Protein AF-A0A3P8GN33-F1 (afdb_monomer)

Solvent-accessible surface area (backbone atoms only — not comparable to full-atom values): 11635 Å² total; per-residue (Å²): 110,68,75,80,50,40,63,30,51,38,30,44,29,37,66,48,60,88,52,55,94,73,28,94,67,56,52,76,89,55,60,69,86,56,67,55,45,78,46,67,44,65,77,38,75,65,60,55,49,49,39,50,52,54,37,52,54,57,53,53,56,56,61,61,65,70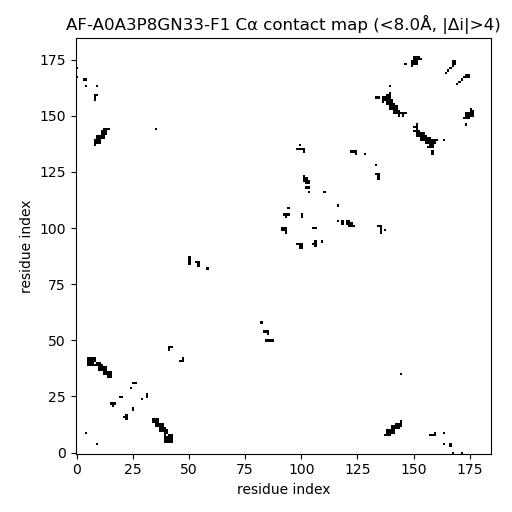,74,74,74,80,92,75,84,91,77,91,69,81,76,76,73,70,80,70,73,56,85,80,89,77,77,72,67,42,62,90,93,52,74,57,47,47,41,75,74,71,34,53,90,50,50,93,80,50,98,77,86,83,86,84,65,67,60,72,55,66,90,84,57,91,54,80,62,56,51,53,42,48,48,13,28,34,36,48,70,47,45,93,75,39,26,31,41,78,79,36,86,16,66,35,37,71,64,49,49,50,46,40,39,73,76,63,63,31,40,76,55,76,79,80,85,72,91,80,130

pLDDT: mean 78.69, std 18.67, range [32.91, 97.44]

Radius of gyration: 20.77 Å; Cα contacts (8 Å, |Δi|>4): 197; chains: 1; bounding box: 45×64×47 Å

Sequence (185 aa):
MLSDLLPGPVTVLLPRFSDRLQDPLSNHLLNSSDKRVGIRIPDSGFIRKLISALNEQTKFSSIIGNNVEHSSGCDRHDSITIGGGHPLVLTSANLSGQPSAIQIEEFSEIWSSIDLIINGGPIQSDMSSKSSDCSRAGSTIIDLCNCDKSVYSVVRNGSAFNSTVAILEGRYNLSLADNFSNINN

Secondary structure (DSSP, 8-state):
-HHHH-SSSEEEEEEPPSSGGG-TT--TTTTTT-SEEEE---S-HHHHHHHHHHHHHHHHHHHHHTTSS-----------------PPP---SS-TTSPPPSSGGGGGGGGGG-S-----------TT---THHHHS--EEEE-TTGGGTEEEEEE--TTHHHHHHHHHHHH-PEEPP-------

Structure (mmCIF, N/CA/C/O backbone):
data_AF-A0A3P8GN33-F1
#
_entry.id   AF-A0A3P8GN33-F1
#
loop_
_atom_site.group_PDB
_atom_site.id
_atom_site.type_symbol
_atom_site.label_atom_id
_atom_site.label_alt_id
_atom_site.label_comp_id
_atom_site.label_asym_id
_atom_site.label_entity_id
_atom_site.label_seq_id
_atom_site.pdbx_PDB_ins_code
_atom_site.Cartn_x
_atom_site.Cartn_y
_atom_site.Cartn_z
_atom_site.occupancy
_atom_site.B_iso_or_equiv
_atom_site.auth_seq_id
_atom_site.auth_comp_id
_atom_site.auth_asym_id
_atom_site.auth_atom_id
_atom_site.pdbx_PDB_model_num
ATOM 1 N N . MET A 1 1 ? -13.778 -3.775 5.385 1.00 91.19 1 MET A N 1
ATOM 2 C CA . MET A 1 1 ? -12.856 -2.619 5.323 1.00 91.19 1 MET A CA 1
ATOM 3 C C . MET A 1 1 ? -11.592 -2.938 4.546 1.00 91.19 1 MET A C 1
ATOM 5 O O . MET A 1 1 ? -11.435 -2.393 3.468 1.00 91.19 1 MET A O 1
ATOM 9 N N . LEU A 1 2 ? -10.708 -3.822 5.028 1.00 93.75 2 LEU A N 1
ATOM 10 C CA . LEU A 1 2 ? -9.427 -4.079 4.345 1.00 93.75 2 LEU A CA 1
ATOM 11 C C . LEU A 1 2 ? -9.580 -4.580 2.898 1.00 93.75 2 LEU A C 1
ATOM 13 O O . LEU A 1 2 ? -8.797 -4.178 2.050 1.00 93.75 2 LEU A O 1
ATOM 17 N N . SER A 1 3 ? -10.609 -5.378 2.603 1.00 94.19 3 SER A N 1
ATOM 18 C CA . SER A 1 3 ? -10.948 -5.840 1.245 1.00 94.19 3 SER A CA 1
ATOM 19 C C . SER A 1 3 ? -11.297 -4.721 0.261 1.00 94.19 3 SER A C 1
ATOM 21 O O . SER A 1 3 ? -11.173 -4.912 -0.941 1.00 94.19 3 SER A O 1
ATOM 23 N N . ASP A 1 4 ? -11.751 -3.570 0.763 1.00 95.06 4 ASP A N 1
ATOM 24 C CA . ASP A 1 4 ? -12.101 -2.416 -0.071 1.00 95.06 4 ASP A CA 1
ATOM 25 C C . ASP A 1 4 ? -10.887 -1.506 -0.300 1.00 95.06 4 ASP A C 1
ATOM 27 O O . ASP A 1 4 ? -10.890 -0.691 -1.215 1.00 95.06 4 ASP A O 1
ATOM 31 N N . LEU A 1 5 ? -9.854 -1.638 0.537 1.00 95.12 5 LEU A N 1
ATOM 32 C CA . LEU A 1 5 ? -8.615 -0.860 0.469 1.00 95.12 5 LEU A CA 1
ATOM 33 C C . LEU A 1 5 ? -7.485 -1.623 -0.234 1.00 95.12 5 LEU A C 1
ATOM 35 O O . LEU A 1 5 ? -6.552 -1.010 -0.751 1.00 95.12 5 LEU A O 1
ATOM 39 N N . LEU A 1 6 ? -7.536 -2.958 -0.198 1.00 94.56 6 LEU A N 1
ATOM 40 C CA . LEU A 1 6 ? -6.498 -3.863 -0.671 1.00 94.56 6 LEU A CA 1
ATOM 41 C C . LEU A 1 6 ? -7.104 -4.944 -1.585 1.00 94.56 6 LEU A C 1
ATOM 43 O O . LEU A 1 6 ? -8.085 -5.578 -1.196 1.00 94.56 6 LEU A O 1
ATOM 47 N N . PRO A 1 7 ? -6.477 -5.262 -2.734 1.00 94.25 7 PRO A N 1
ATOM 48 C CA . PRO A 1 7 ? -5.255 -4.657 -3.268 1.00 94.25 7 PRO A CA 1
ATOM 49 C C . PRO A 1 7 ? -5.389 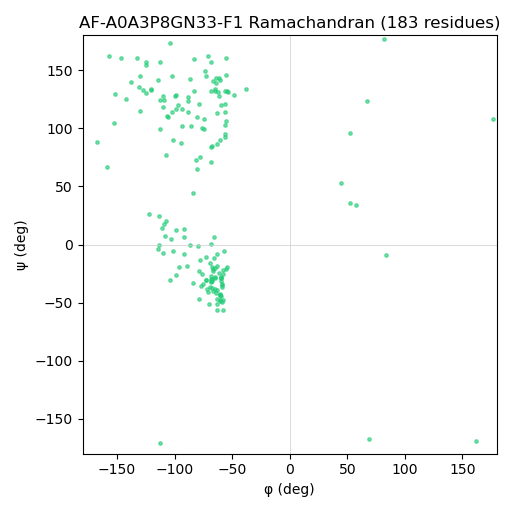-3.213 -3.728 1.00 94.25 7 PRO A C 1
ATOM 51 O O . PRO A 1 7 ? -6.461 -2.772 -4.116 1.00 94.25 7 PRO A O 1
ATOM 54 N N . GLY A 1 8 ? -4.255 -2.514 -3.766 1.00 91.69 8 GLY A N 1
ATOM 55 C CA . GLY A 1 8 ? -4.187 -1.195 -4.377 1.00 91.69 8 GLY A CA 1
ATOM 56 C C . GLY A 1 8 ? -2.976 -0.364 -3.953 1.00 91.69 8 GLY A C 1
ATOM 57 O O . GLY A 1 8 ? -2.025 -0.859 -3.327 1.00 91.69 8 GLY A O 1
ATOM 58 N N . PRO A 1 9 ? -2.977 0.933 -4.296 1.00 92.62 9 PRO A N 1
ATOM 59 C CA . PRO A 1 9 ? -1.977 1.892 -3.853 1.00 92.62 9 PRO A CA 1
ATOM 60 C C . PRO A 1 9 ? -2.292 2.466 -2.463 1.00 92.62 9 PRO A C 1
ATOM 62 O O . PRO A 1 9 ? -2.120 3.659 -2.224 1.00 92.62 9 PRO A O 1
ATOM 65 N N . VAL A 1 10 ? -2.684 1.600 -1.523 1.00 95.75 10 VAL A N 1
ATOM 66 C CA . VAL A 1 10 ? -2.903 1.936 -0.110 1.00 95.75 10 VAL A CA 1
ATOM 67 C C . VAL A 1 10 ? -1.973 1.095 0.762 1.00 95.75 10 VAL A C 1
ATOM 69 O O . VAL A 1 10 ? -1.844 -0.113 0.571 1.00 95.75 10 VAL A O 1
ATOM 72 N N . THR A 1 11 ? -1.310 1.742 1.713 1.00 95.94 11 THR A N 1
ATOM 73 C CA . THR A 1 11 ? -0.576 1.100 2.803 1.00 95.94 11 THR A CA 1
ATOM 74 C C . THR A 1 11 ? -1.342 1.351 4.096 1.00 95.94 11 THR A C 1
ATOM 76 O O . THR A 1 11 ? -1.595 2.503 4.447 1.00 95.94 11 THR A O 1
ATOM 79 N N . VAL A 1 12 ? -1.690 0.288 4.815 1.00 96.69 12 VAL A N 1
ATOM 80 C CA . VAL A 1 12 ? -2.354 0.375 6.120 1.00 96.69 12 VAL A CA 1
ATOM 81 C C . VAL A 1 12 ? -1.326 0.194 7.231 1.00 96.69 12 VAL A C 1
ATOM 83 O O . VAL A 1 12 ? -0.562 -0.770 7.204 1.00 96.69 12 VAL A O 1
ATOM 86 N N . LEU A 1 13 ? -1.278 1.113 8.195 1.00 95.50 13 LEU A N 1
ATOM 87 C CA . LEU A 1 13 ? -0.550 0.908 9.444 1.00 95.50 13 LEU A CA 1
ATOM 88 C C . LEU A 1 13 ? -1.481 0.238 10.449 1.00 95.50 13 LEU A C 1
ATOM 90 O O . LEU A 1 13 ? -2.587 0.720 10.704 1.00 95.50 13 LEU A O 1
ATOM 94 N N . LEU A 1 14 ? -1.015 -0.873 11.005 1.00 93.38 14 LEU A N 1
ATOM 95 C CA . LEU A 1 14 ? -1.706 -1.661 12.018 1.00 93.38 14 LEU A CA 1
ATOM 96 C C . LEU A 1 14 ? -0.805 -1.830 13.244 1.00 93.38 14 LEU A C 1
ATOM 98 O O . LEU A 1 14 ? 0.421 -1.777 13.104 1.00 93.38 14 LEU A O 1
ATOM 102 N N . PRO A 1 15 ? -1.374 -2.044 14.442 1.00 90.44 15 PRO A N 1
ATOM 103 C CA . PRO A 1 15 ? -0.572 -2.314 15.623 1.00 90.44 15 PRO A CA 1
ATOM 104 C C . PRO A 1 15 ? 0.183 -3.636 15.450 1.00 90.44 15 PRO A C 1
ATOM 106 O O . PRO A 1 15 ? -0.361 -4.621 14.949 1.00 90.44 15 PRO A O 1
ATOM 109 N N . ARG A 1 16 ? 1.444 -3.661 15.879 1.00 87.81 16 ARG A N 1
ATOM 110 C CA . ARG A 1 16 ? 2.189 -4.910 16.054 1.00 87.81 16 ARG A CA 1
ATOM 111 C C . ARG A 1 16 ? 1.650 -5.687 17.248 1.00 87.81 16 ARG A C 1
ATOM 113 O O . ARG A 1 16 ? 1.008 -5.125 18.139 1.00 87.81 16 ARG A O 1
ATOM 120 N N . PHE A 1 17 ? 1.982 -6.975 17.297 1.00 83.62 17 PHE A N 1
ATOM 121 C CA . PHE A 1 17 ? 1.770 -7.770 18.500 1.00 83.62 17 PHE A CA 1
ATOM 122 C C . PHE A 1 17 ? 2.490 -7.115 19.683 1.00 83.62 17 PHE A C 1
ATOM 124 O O . PHE A 1 17 ? 3.644 -6.698 19.582 1.00 83.62 17 PHE A O 1
ATOM 131 N N . SER A 1 18 ? 1.779 -6.984 20.804 1.00 80.38 18 SER A N 1
ATOM 132 C CA . SER A 1 18 ? 2.334 -6.361 22.011 1.00 80.38 18 SER A CA 1
ATOM 133 C C . SER A 1 18 ? 3.438 -7.217 22.632 1.00 80.38 18 SER A C 1
ATOM 135 O O . SER A 1 18 ? 4.399 -6.680 23.180 1.00 80.38 18 SER A O 1
ATOM 137 N N . ASP A 1 19 ? 3.314 -8.539 22.505 1.00 82.38 19 ASP A N 1
ATOM 138 C CA . ASP A 1 19 ? 4.370 -9.490 22.828 1.00 82.38 19 ASP A CA 1
ATOM 139 C C . ASP A 1 19 ? 5.263 -9.714 21.601 1.00 82.38 19 ASP A C 1
ATOM 141 O O . ASP A 1 19 ? 4.831 -10.267 20.588 1.00 82.38 19 ASP A O 1
ATOM 145 N N . ARG A 1 20 ? 6.529 -9.295 21.700 1.00 71.81 20 ARG A N 1
ATOM 146 C CA . ARG A 1 20 ? 7.507 -9.438 20.612 1.00 71.81 20 ARG A CA 1
ATOM 147 C C . ARG A 1 20 ? 7.834 -10.886 20.292 1.00 71.81 20 ARG A C 1
ATOM 149 O O . ARG A 1 20 ? 8.168 -11.162 19.146 1.00 71.81 20 ARG A O 1
ATOM 156 N N . LEU A 1 21 ? 7.739 -11.792 21.265 1.00 72.44 21 LEU A N 1
ATOM 157 C CA . LEU A 1 21 ? 7.996 -13.213 21.028 1.00 72.44 21 LEU A CA 1
ATOM 158 C C . LEU A 1 21 ? 6.935 -13.833 20.112 1.00 72.44 21 LEU A C 1
ATOM 160 O O . LEU A 1 21 ? 7.185 -14.860 19.490 1.00 72.44 21 LEU A O 1
ATOM 164 N N . GLN A 1 22 ? 5.776 -13.181 19.998 1.00 74.56 22 GLN A N 1
ATOM 165 C CA . GLN A 1 22 ? 4.686 -13.573 19.112 1.00 74.56 22 GLN A CA 1
ATOM 166 C C . GLN A 1 22 ? 4.625 -12.739 17.827 1.00 74.56 22 GLN A C 1
ATOM 168 O O . GLN A 1 22 ? 3.821 -13.054 16.954 1.00 74.56 22 GLN A O 1
ATOM 173 N N . ASP A 1 23 ? 5.449 -11.693 17.681 1.00 75.31 23 ASP A N 1
ATOM 174 C CA . ASP A 1 23 ? 5.518 -10.918 16.442 1.00 75.31 23 ASP A CA 1
ATOM 175 C C . ASP A 1 23 ? 6.402 -11.665 15.421 1.00 75.31 23 ASP A C 1
ATOM 177 O O . ASP A 1 23 ? 7.628 -11.700 15.584 1.00 75.31 23 ASP A O 1
ATOM 181 N N . PRO A 1 24 ? 5.829 -12.231 14.337 1.00 74.62 24 PRO A N 1
ATOM 182 C CA . PRO A 1 24 ? 6.602 -12.922 13.302 1.00 74.62 24 PRO A CA 1
ATOM 183 C C . PRO A 1 24 ? 7.536 -11.974 12.529 1.00 74.62 24 PRO A C 1
ATOM 185 O O . PRO A 1 24 ? 8.402 -12.426 11.784 1.00 74.62 24 PRO A O 1
ATOM 188 N N . LEU A 1 25 ? 7.370 -10.658 12.700 1.00 74.88 25 LEU A N 1
ATOM 189 C CA . LEU A 1 25 ? 8.182 -9.599 12.105 1.00 74.88 25 LEU A CA 1
ATOM 190 C C . LEU A 1 25 ? 9.064 -8.886 13.146 1.00 74.88 25 LEU A C 1
ATOM 192 O O . LEU A 1 25 ? 9.558 -7.786 12.880 1.00 74.88 25 LEU A O 1
ATOM 196 N N . SER A 1 26 ? 9.280 -9.490 14.321 1.00 67.56 26 SER A N 1
ATOM 197 C CA . SER A 1 26 ? 10.091 -8.938 15.423 1.00 67.56 26 SER A CA 1
ATOM 198 C C . SER A 1 26 ? 11.595 -8.851 15.145 1.00 67.56 26 SER A C 1
ATOM 200 O O . SER A 1 26 ? 12.347 -8.394 16.009 1.00 67.56 26 SER A O 1
ATOM 202 N N . ASN A 1 27 ? 12.053 -9.254 13.956 1.00 67.75 27 ASN A N 1
ATOM 203 C CA . ASN A 1 27 ? 13.457 -9.163 13.573 1.00 67.75 27 ASN A CA 1
ATOM 204 C C . ASN A 1 27 ? 13.977 -7.723 13.768 1.00 67.75 27 ASN A C 1
ATOM 206 O O . ASN A 1 27 ? 13.359 -6.754 13.319 1.00 67.75 27 ASN A O 1
ATOM 210 N N . HIS A 1 28 ? 15.131 -7.582 14.430 1.00 61.69 28 HIS A N 1
ATOM 211 C CA . HIS A 1 28 ? 15.734 -6.298 14.804 1.00 61.69 28 HIS A CA 1
ATOM 212 C C . HIS A 1 28 ? 15.958 -5.339 13.625 1.00 61.69 28 HIS A C 1
ATOM 214 O O . HIS A 1 28 ? 16.032 -4.128 13.836 1.00 61.69 28 HIS A O 1
ATOM 220 N N . LEU A 1 29 ? 16.018 -5.865 12.399 1.00 65.69 29 LEU A N 1
ATOM 221 C CA . LEU A 1 29 ? 16.212 -5.099 11.167 1.00 65.69 29 LEU A CA 1
ATOM 222 C C . LEU A 1 29 ? 14.945 -4.376 10.668 1.00 65.69 29 LEU A C 1
ATOM 224 O O . LEU A 1 29 ? 15.046 -3.509 9.805 1.00 65.69 29 LEU A O 1
ATOM 228 N N . LEU A 1 30 ? 13.756 -4.694 11.197 1.00 69.69 30 LEU A N 1
ATOM 229 C CA . LEU A 1 30 ? 12.480 -4.141 10.729 1.00 69.69 30 LEU A CA 1
ATOM 230 C C . LEU A 1 30 ? 11.889 -3.140 11.719 1.00 69.69 30 LEU A C 1
ATOM 232 O O . LEU A 1 30 ? 10.934 -3.463 12.422 1.00 69.69 30 LEU A O 1
ATOM 236 N N . ASN A 1 31 ? 12.424 -1.914 11.746 1.00 70.25 31 ASN A N 1
ATOM 237 C CA . ASN A 1 31 ? 11.887 -0.786 12.527 1.00 70.25 31 ASN A CA 1
ATOM 238 C C . ASN A 1 31 ? 11.491 -1.183 13.957 1.00 70.25 31 ASN A C 1
ATOM 240 O O . ASN A 1 31 ? 10.362 -0.964 14.391 1.00 70.25 31 ASN A O 1
ATOM 244 N N . SER A 1 32 ? 12.425 -1.799 14.683 1.00 65.62 32 SER A N 1
ATOM 245 C CA . SER A 1 32 ? 12.159 -2.443 15.974 1.00 65.62 32 SER A CA 1
ATOM 246 C C . SER A 1 32 ? 11.682 -1.495 17.082 1.00 65.62 32 SER A C 1
ATOM 248 O O . SER A 1 32 ? 11.292 -1.967 18.145 1.00 65.62 32 SER A O 1
ATOM 250 N N . SER A 1 33 ? 11.703 -0.179 16.875 1.00 73.19 33 SER A N 1
ATOM 251 C CA . SER A 1 33 ? 11.184 0.831 17.802 1.00 73.19 33 SER A CA 1
ATOM 252 C C . SER A 1 33 ? 9.753 1.288 17.491 1.00 73.19 33 SER A C 1
ATOM 254 O O . SER A 1 33 ? 9.096 1.812 18.391 1.00 73.19 33 SER A O 1
ATOM 256 N N . ASP A 1 34 ? 9.244 1.084 16.268 1.00 82.44 34 ASP A N 1
ATOM 257 C CA . ASP A 1 34 ? 7.869 1.459 15.916 1.00 82.44 34 ASP A CA 1
ATOM 258 C C . ASP A 1 34 ? 6.901 0.350 16.354 1.00 82.44 34 ASP A C 1
ATOM 260 O O . ASP A 1 34 ? 7.109 -0.839 16.105 1.00 82.44 34 ASP A O 1
ATOM 264 N N . LYS A 1 35 ? 5.821 0.748 17.027 1.00 86.81 35 LYS A N 1
ATOM 265 C CA . LYS A 1 35 ? 4.766 -0.159 17.505 1.00 86.81 35 LYS A CA 1
ATOM 266 C C . LYS A 1 35 ? 3.780 -0.544 16.403 1.00 86.81 35 LYS A C 1
ATOM 268 O O . LYS A 1 35 ? 2.848 -1.302 16.660 1.00 86.81 35 LYS A O 1
ATOM 273 N N . ARG A 1 36 ? 3.959 -0.0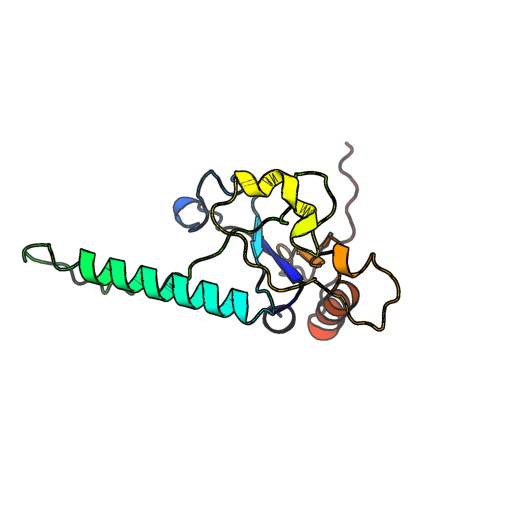14 15.195 1.00 90.88 36 ARG A N 1
ATOM 274 C CA . ARG A 1 36 ? 3.100 -0.250 14.040 1.00 90.88 36 ARG A CA 1
ATOM 275 C C . ARG A 1 36 ? 3.837 -1.041 12.968 1.00 90.88 36 ARG A C 1
ATOM 277 O O . ARG A 1 36 ? 5.068 -1.047 12.885 1.00 90.88 36 ARG A O 1
ATOM 284 N N . VAL A 1 37 ? 3.064 -1.704 12.123 1.00 90.12 37 VAL A N 1
ATOM 285 C CA . VAL A 1 37 ? 3.533 -2.355 10.903 1.00 90.12 37 VAL A CA 1
ATOM 286 C C . VAL A 1 37 ? 2.735 -1.824 9.721 1.00 90.12 37 VAL A C 1
ATOM 288 O O . VAL A 1 37 ? 1.508 -1.761 9.765 1.00 90.12 37 VAL A O 1
ATOM 291 N N . GLY A 1 38 ? 3.444 -1.411 8.671 1.00 91.81 38 GLY A N 1
ATOM 292 C CA . GLY A 1 38 ? 2.835 -1.004 7.412 1.00 91.81 38 GLY A CA 1
ATOM 293 C C . GLY A 1 38 ? 2.658 -2.196 6.487 1.00 91.81 38 GLY A C 1
ATOM 294 O O . GLY A 1 38 ? 3.628 -2.874 6.160 1.00 91.81 38 GLY A O 1
ATOM 295 N N . ILE A 1 39 ? 1.426 -2.438 6.050 1.00 91.94 39 ILE A N 1
ATOM 296 C CA . ILE A 1 39 ? 1.072 -3.547 5.167 1.00 91.94 39 ILE A CA 1
ATOM 297 C C . ILE A 1 39 ? 0.457 -2.986 3.890 1.00 91.94 39 ILE A C 1
ATOM 299 O O . ILE A 1 39 ? -0.413 -2.116 3.919 1.00 91.94 39 ILE A O 1
ATOM 303 N N . ARG A 1 40 ? 0.903 -3.504 2.746 1.00 93.19 40 ARG A N 1
ATOM 304 C CA . ARG A 1 40 ? 0.333 -3.210 1.432 1.00 93.19 40 ARG A CA 1
ATOM 305 C C . ARG A 1 40 ? 0.235 -4.495 0.630 1.00 93.19 40 ARG A C 1
ATOM 307 O O . ARG A 1 40 ? 1.163 -5.297 0.622 1.00 93.19 40 ARG A O 1
ATOM 314 N N . ILE A 1 41 ? -0.862 -4.640 -0.104 1.00 92.38 41 ILE A N 1
ATOM 315 C CA . ILE A 1 41 ? -1.014 -5.657 -1.143 1.00 92.38 41 ILE A CA 1
ATOM 316 C C . ILE A 1 41 ? -1.077 -4.906 -2.475 1.00 92.38 41 ILE A C 1
ATOM 318 O O . ILE A 1 41 ? -2.128 -4.351 -2.800 1.00 92.38 41 ILE A O 1
ATOM 322 N N . PRO A 1 42 ? 0.026 -4.828 -3.240 1.00 89.88 42 PRO A N 1
ATOM 323 C CA . PRO A 1 42 ? 0.004 -4.172 -4.538 1.00 89.88 42 PRO A CA 1
ATOM 324 C C . PRO A 1 42 ? -0.988 -4.860 -5.477 1.00 89.88 42 PRO A C 1
ATOM 326 O O . PRO A 1 42 ? -1.071 -6.095 -5.514 1.00 89.88 42 PRO A O 1
ATOM 329 N N . ASP A 1 43 ? -1.701 -4.065 -6.273 1.00 89.62 43 ASP A N 1
ATOM 330 C CA . ASP A 1 43 ? -2.471 -4.586 -7.401 1.00 89.62 43 ASP A CA 1
ATOM 331 C C . ASP A 1 43 ? -1.548 -4.827 -8.601 1.00 89.62 43 ASP A C 1
ATOM 333 O O . ASP A 1 43 ? -1.559 -4.127 -9.606 1.00 89.62 43 ASP A O 1
ATOM 337 N N . SER A 1 44 ? -0.620 -5.765 -8.426 1.00 87.62 44 SER A N 1
ATOM 338 C CA . SER A 1 44 ? 0.347 -6.152 -9.444 1.00 87.62 44 SER A CA 1
ATOM 339 C C . SER A 1 44 ? 0.338 -7.663 -9.567 1.00 87.62 44 SER A C 1
ATOM 341 O O . SER A 1 44 ? 0.714 -8.379 -8.633 1.00 87.62 44 SER A O 1
ATOM 343 N N . GLY A 1 45 ? -0.078 -8.155 -10.736 1.00 88.88 45 GLY A N 1
ATOM 344 C CA . GLY A 1 45 ? -0.062 -9.584 -11.040 1.00 88.88 45 GLY A CA 1
ATOM 345 C C . GLY A 1 45 ? 1.343 -10.180 -10.935 1.00 88.88 45 GLY A C 1
ATOM 346 O O . GLY A 1 45 ? 1.487 -11.310 -10.479 1.00 88.88 45 GLY A O 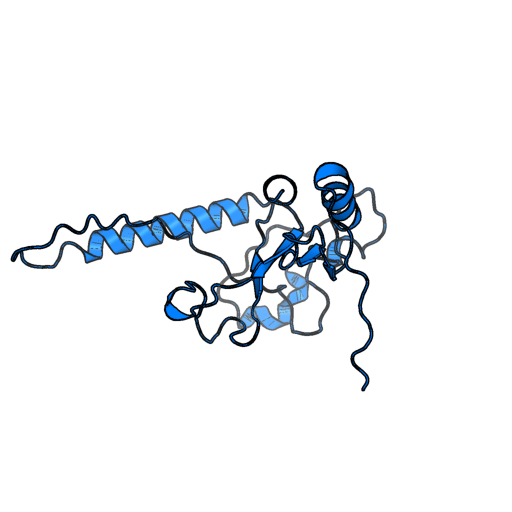1
ATOM 347 N N . PHE A 1 46 ? 2.374 -9.403 -11.284 1.00 89.94 46 PHE A N 1
ATOM 348 C CA . PHE A 1 46 ? 3.770 -9.804 -11.127 1.00 89.94 46 PHE A CA 1
ATOM 349 C C . PHE A 1 46 ? 4.137 -10.011 -9.653 1.00 89.94 46 PHE A C 1
ATOM 351 O O . PHE A 1 46 ? 4.533 -11.112 -9.283 1.00 89.94 46 PHE A O 1
ATOM 358 N N . ILE A 1 47 ? 3.940 -8.997 -8.799 1.00 88.88 47 ILE A N 1
ATOM 359 C CA . ILE A 1 47 ? 4.294 -9.090 -7.373 1.00 88.88 47 ILE A CA 1
ATOM 360 C C . ILE A 1 47 ? 3.515 -10.218 -6.696 1.00 88.88 47 ILE A C 1
ATOM 362 O O . ILE A 1 47 ? 4.094 -11.019 -5.972 1.00 88.88 47 ILE A O 1
ATOM 366 N N . ARG A 1 48 ? 2.215 -10.347 -6.972 1.00 86.56 48 ARG A N 1
ATOM 367 C CA . ARG A 1 48 ? 1.385 -11.416 -6.397 1.00 86.56 48 ARG A CA 1
ATOM 368 C C . ARG A 1 48 ? 1.881 -12.812 -6.786 1.00 86.56 48 ARG A C 1
ATOM 370 O O . ARG A 1 48 ? 1.964 -13.683 -5.923 1.00 86.56 48 ARG A O 1
ATOM 377 N N . LYS A 1 49 ? 2.259 -13.017 -8.054 1.00 89.56 49 LYS A N 1
ATOM 378 C CA . LYS A 1 49 ? 2.856 -14.278 -8.526 1.00 89.56 49 LYS A CA 1
ATOM 379 C C . LYS A 1 49 ? 4.234 -14.526 -7.916 1.00 89.56 49 LYS A C 1
ATOM 381 O O . LYS A 1 49 ? 4.508 -15.653 -7.527 1.00 89.56 49 LYS A O 1
ATOM 386 N N . LEU A 1 50 ? 5.064 -13.490 -7.787 1.00 89.31 50 LEU A N 1
ATOM 387 C CA . LEU A 1 50 ? 6.379 -13.581 -7.150 1.00 89.31 50 LEU A CA 1
ATOM 388 C C . LEU A 1 50 ? 6.258 -14.062 -5.699 1.00 89.31 50 LEU A C 1
ATOM 390 O O . LEU A 1 50 ? 6.908 -15.031 -5.324 1.00 89.31 50 LEU A O 1
ATOM 394 N N . ILE A 1 51 ? 5.376 -13.448 -4.903 1.00 87.44 51 ILE A N 1
ATOM 395 C CA . ILE A 1 51 ? 5.136 -13.876 -3.516 1.00 87.44 51 ILE A CA 1
ATOM 396 C C . ILE A 1 51 ? 4.574 -15.303 -3.457 1.00 87.44 51 ILE A C 1
ATOM 398 O O . ILE A 1 51 ? 4.978 -16.078 -2.591 1.00 87.44 51 ILE A O 1
ATOM 402 N N . SER A 1 52 ? 3.682 -15.677 -4.385 1.00 85.69 52 SER A N 1
ATOM 403 C CA . SER A 1 52 ? 3.170 -17.053 -4.477 1.00 85.69 52 SER A CA 1
ATOM 404 C C . SER A 1 52 ? 4.294 -18.058 -4.728 1.00 85.69 52 SER A C 1
ATOM 406 O O . SER A 1 52 ? 4.400 -19.043 -4.004 1.00 85.69 52 SER A O 1
ATOM 408 N N . ALA A 1 53 ? 5.174 -17.776 -5.692 1.00 87.25 53 ALA A N 1
ATOM 409 C CA . ALA A 1 53 ? 6.303 -18.638 -6.028 1.00 87.25 53 ALA A CA 1
ATOM 410 C C . ALA A 1 53 ? 7.310 -18.756 -4.870 1.00 87.25 53 ALA A C 1
ATOM 412 O O . ALA A 1 53 ? 7.766 -19.856 -4.563 1.00 87.25 53 ALA A O 1
ATOM 413 N N . LEU A 1 54 ? 7.614 -17.651 -4.176 1.00 84.44 54 LEU A N 1
ATOM 414 C CA . LEU A 1 54 ? 8.472 -17.672 -2.984 1.00 84.44 54 LEU A CA 1
ATOM 415 C C . LEU A 1 54 ? 7.875 -18.556 -1.880 1.00 84.44 54 LEU A C 1
ATOM 417 O O . LEU A 1 54 ? 8.581 -19.363 -1.283 1.00 84.44 54 LEU A O 1
ATOM 421 N N . ASN A 1 55 ? 6.566 -18.450 -1.650 1.00 83.00 55 ASN A N 1
ATOM 422 C CA . ASN A 1 55 ? 5.855 -19.264 -0.665 1.00 83.00 55 ASN A CA 1
ATOM 423 C C . ASN A 1 55 ? 5.784 -20.756 -1.043 1.00 83.00 55 ASN A C 1
ATOM 425 O O . ASN A 1 55 ? 5.715 -21.619 -0.173 1.00 83.00 55 ASN A O 1
ATOM 429 N N . GLU A 1 56 ? 5.767 -21.089 -2.333 1.00 82.62 56 GLU A N 1
ATOM 430 C CA . GLU A 1 56 ? 5.836 -22.481 -2.795 1.00 82.62 56 GLU A CA 1
ATOM 431 C C . GLU A 1 56 ? 7.228 -23.079 -2.567 1.00 82.62 56 GLU A C 1
ATOM 433 O O . GLU A 1 56 ? 7.339 -24.211 -2.092 1.00 82.62 56 GLU A O 1
ATOM 438 N N . GLN A 1 57 ? 8.294 -22.313 -2.823 1.00 74.31 57 GLN A N 1
ATOM 439 C CA . GLN A 1 57 ? 9.661 -22.783 -2.597 1.00 74.31 57 GLN A CA 1
ATOM 440 C C . GLN A 1 57 ? 9.969 -23.036 -1.118 1.00 74.31 57 GLN A C 1
ATOM 442 O O . GLN A 1 57 ? 10.617 -24.032 -0.796 1.00 74.31 57 GLN A O 1
ATOM 447 N N . THR A 1 58 ? 9.472 -22.195 -0.207 1.00 68.88 58 THR A N 1
ATOM 448 C CA . THR A 1 58 ? 9.689 -22.390 1.237 1.00 68.88 58 THR A CA 1
ATOM 449 C C . THR A 1 58 ? 8.970 -23.617 1.800 1.00 68.88 58 THR A C 1
ATOM 451 O O . THR A 1 58 ? 9.437 -24.215 2.768 1.00 68.88 58 THR A O 1
ATOM 454 N N . LYS A 1 59 ? 7.856 -24.039 1.190 1.00 67.25 59 LYS A N 1
ATOM 455 C CA . LYS A 1 59 ? 7.166 -25.288 1.556 1.00 67.25 59 LYS A CA 1
ATOM 456 C C . LYS A 1 59 ? 7.928 -26.530 1.102 1.00 67.25 59 LYS A C 1
ATOM 458 O O . LYS A 1 59 ? 7.844 -27.569 1.747 1.00 67.25 59 LYS A O 1
ATOM 463 N N . PHE A 1 60 ? 8.667 -26.448 -0.001 1.00 58.38 60 PHE A N 1
ATOM 464 C CA . PHE A 1 60 ? 9.436 -27.585 -0.503 1.00 58.38 60 PHE A CA 1
ATOM 465 C C . PHE A 1 60 ? 10.657 -27.883 0.380 1.00 58.38 60 PHE A C 1
ATOM 467 O O . PHE A 1 60 ? 10.956 -29.044 0.660 1.00 58.38 60 PHE A O 1
ATOM 474 N N . SER A 1 61 ? 11.327 -26.846 0.888 1.00 56.50 61 SER A N 1
ATOM 475 C CA . SER A 1 61 ? 12.469 -26.995 1.797 1.00 56.50 61 SER A CA 1
ATOM 476 C C . SER A 1 61 ? 12.084 -27.543 3.177 1.00 56.50 61 SER A C 1
ATOM 478 O O . SER A 1 61 ? 12.864 -28.301 3.754 1.00 56.50 61 SER A O 1
ATOM 480 N N . SER A 1 62 ? 10.879 -27.259 3.686 1.00 54.50 62 SER A N 1
ATOM 481 C CA . SER A 1 62 ? 10.405 -27.840 4.954 1.00 54.50 62 SER A CA 1
ATOM 482 C C . SER A 1 62 ? 10.037 -29.326 4.845 1.00 54.50 62 SER A C 1
ATOM 484 O O . SER A 1 62 ? 10.239 -30.078 5.796 1.00 54.50 62 SER A O 1
ATOM 486 N N . ILE A 1 63 ? 9.572 -29.789 3.678 1.00 57.16 63 ILE A N 1
ATOM 487 C CA . ILE A 1 63 ? 9.266 -31.212 3.442 1.00 57.16 63 ILE A CA 1
ATOM 488 C C . ILE A 1 63 ? 10.546 -32.060 3.396 1.00 57.16 63 ILE A C 1
ATOM 490 O O . ILE A 1 63 ? 10.556 -33.188 3.889 1.00 57.16 63 ILE A O 1
ATOM 494 N N . ILE A 1 64 ? 11.643 -31.539 2.840 1.00 55.69 64 ILE A N 1
ATOM 495 C CA . ILE A 1 64 ? 12.906 -32.290 2.758 1.00 55.69 64 ILE A CA 1
ATOM 496 C C . ILE A 1 64 ? 13.622 -32.350 4.119 1.00 55.69 64 ILE A C 1
ATOM 498 O O . ILE A 1 64 ? 14.195 -33.387 4.449 1.00 55.69 64 ILE A O 1
ATOM 502 N N . GLY A 1 65 ? 13.529 -31.301 4.947 1.00 49.12 65 GLY A N 1
ATOM 503 C CA . GLY A 1 65 ? 14.145 -31.269 6.283 1.00 49.12 65 GLY A CA 1
ATOM 504 C C . GLY A 1 65 ? 13.571 -32.284 7.282 1.00 49.12 65 GLY A C 1
ATOM 505 O O . GLY A 1 65 ? 14.297 -32.763 8.146 1.00 49.12 65 GLY A O 1
ATOM 506 N N . ASN A 1 66 ? 12.304 -32.677 7.127 1.00 49.22 66 ASN A N 1
ATOM 507 C CA . ASN A 1 66 ? 11.617 -33.576 8.065 1.00 49.22 66 ASN A CA 1
ATOM 508 C C . ASN A 1 66 ? 11.814 -35.077 7.773 1.00 49.22 66 ASN A C 1
ATOM 510 O O . ASN A 1 66 ? 11.292 -35.910 8.507 1.00 49.22 66 ASN A O 1
ATOM 514 N N . ASN A 1 67 ? 12.553 -35.448 6.720 1.00 47.44 67 ASN A N 1
ATOM 515 C CA . ASN A 1 67 ? 12.762 -36.853 6.334 1.00 47.44 67 ASN A CA 1
ATOM 516 C C . ASN A 1 67 ? 14.108 -37.448 6.805 1.00 47.44 67 ASN A C 1
ATOM 518 O O . ASN A 1 67 ? 14.486 -38.520 6.335 1.00 47.44 67 ASN A O 1
ATOM 522 N N . VAL A 1 68 ? 14.843 -36.786 7.712 1.00 49.94 68 VAL A N 1
ATOM 523 C CA . VAL A 1 68 ? 16.164 -37.261 8.191 1.00 49.94 68 VAL A CA 1
ATOM 524 C C . VAL A 1 68 ? 16.194 -37.642 9.682 1.00 49.94 68 VAL A C 1
ATOM 526 O O . VAL A 1 68 ? 17.186 -38.203 10.139 1.00 49.94 68 VAL A O 1
ATOM 529 N N . GLU A 1 69 ? 15.119 -37.465 10.455 1.00 42.56 69 GLU A N 1
ATOM 530 C CA . GLU A 1 69 ? 15.138 -37.873 11.868 1.00 42.56 69 GLU A CA 1
ATOM 531 C C . GLU A 1 69 ? 14.591 -39.287 12.093 1.00 42.56 69 GLU A C 1
ATOM 533 O O . GLU A 1 69 ? 13.431 -39.614 11.842 1.00 42.56 69 GLU A O 1
ATOM 538 N N . HIS A 1 70 ? 15.500 -40.136 12.574 1.00 41.84 70 HIS A N 1
ATOM 539 C CA . HIS A 1 70 ? 15.255 -41.474 13.082 1.00 41.84 70 HIS A CA 1
ATOM 540 C C . HIS A 1 70 ? 14.082 -41.483 14.073 1.00 41.84 70 HIS A C 1
ATOM 542 O O . HIS A 1 70 ? 14.044 -40.745 15.052 1.00 41.84 70 HIS A O 1
ATOM 548 N N . SER A 1 71 ? 13.143 -42.387 13.825 1.00 45.06 71 SER A N 1
ATOM 549 C CA . SER A 1 71 ? 11.967 -42.657 14.639 1.00 45.06 71 SER A CA 1
ATOM 550 C C . SER A 1 71 ? 12.301 -43.001 16.098 1.00 45.06 71 SER A C 1
ATOM 552 O O . SER A 1 71 ? 12.796 -44.096 16.376 1.00 45.06 71 SER A O 1
ATOM 554 N N . SER A 1 72 ? 11.903 -42.133 17.029 1.00 41.75 72 SER A N 1
ATOM 555 C CA . SER A 1 72 ? 11.633 -42.500 18.424 1.00 41.75 72 SER A CA 1
ATOM 556 C C . SER A 1 72 ? 10.602 -41.561 19.064 1.00 41.75 72 SER A C 1
ATOM 558 O O . SER A 1 72 ? 10.939 -40.444 19.423 1.00 41.75 72 SER A O 1
ATOM 560 N N . GLY A 1 73 ? 9.368 -42.066 19.211 1.00 42.53 73 GLY A N 1
ATOM 561 C CA . GLY A 1 73 ? 8.493 -41.893 20.384 1.00 42.53 73 GLY A CA 1
ATOM 562 C C . GLY A 1 73 ? 7.917 -40.512 20.738 1.00 42.53 73 GLY A C 1
ATOM 563 O O . GLY A 1 73 ? 8.654 -39.598 21.059 1.00 42.53 73 GLY A O 1
ATOM 564 N N . CYS A 1 74 ? 6.578 -40.466 20.813 1.00 39.72 74 CYS A N 1
ATOM 565 C CA . CYS A 1 74 ? 5.713 -39.534 21.565 1.00 39.72 74 CYS A CA 1
ATOM 566 C C . CYS A 1 74 ? 5.914 -38.016 21.383 1.00 39.72 74 CYS A C 1
ATOM 568 O O . CYS A 1 74 ? 6.695 -37.391 22.081 1.00 39.72 74 CYS A O 1
ATOM 570 N N . ASP A 1 75 ? 5.117 -37.419 20.493 1.00 36.91 75 ASP A N 1
ATOM 571 C CA . ASP A 1 75 ? 4.058 -36.458 20.850 1.00 36.91 75 ASP A CA 1
ATOM 572 C C . ASP A 1 75 ? 3.423 -35.934 19.557 1.00 36.91 75 ASP A C 1
ATOM 574 O O . ASP A 1 75 ? 4.022 -35.184 18.789 1.00 36.91 75 ASP A O 1
ATOM 578 N N . ARG A 1 76 ? 2.185 -36.364 19.276 1.00 41.88 76 ARG A N 1
ATOM 579 C CA . ARG A 1 76 ? 1.390 -35.796 18.180 1.00 41.88 76 ARG A CA 1
ATOM 580 C C . ARG A 1 76 ? 0.818 -34.460 18.635 1.00 41.88 76 ARG A C 1
ATOM 582 O O . ARG A 1 76 ? -0.366 -34.351 18.936 1.00 41.88 76 ARG A O 1
ATOM 589 N N . HIS A 1 77 ? 1.664 -33.441 18.673 1.00 42.66 77 HIS A N 1
ATOM 590 C CA . HIS A 1 77 ? 1.175 -32.114 18.355 1.00 42.66 77 HIS A CA 1
ATOM 591 C C . HIS A 1 77 ? 0.981 -32.095 16.844 1.00 42.66 77 HIS A C 1
ATOM 593 O O . HIS A 1 77 ? 1.954 -32.137 16.092 1.00 42.66 77 HIS A O 1
ATOM 599 N N . ASP A 1 78 ? -0.276 -32.092 16.400 1.00 37.53 78 ASP A N 1
ATOM 600 C CA . ASP A 1 78 ? -0.621 -31.741 15.028 1.00 37.53 78 ASP A CA 1
ATOM 601 C C . ASP A 1 78 ? -0.053 -30.340 14.773 1.00 37.53 78 ASP A C 1
ATOM 603 O O . ASP A 1 78 ? -0.662 -29.324 15.111 1.00 37.53 78 ASP A O 1
ATOM 607 N N . SER A 1 79 ? 1.170 -30.286 14.244 1.00 42.19 79 SER A N 1
ATOM 608 C CA . SER A 1 79 ? 1.796 -29.062 13.776 1.00 42.19 79 SER A CA 1
ATOM 609 C C . SER A 1 79 ? 1.014 -28.642 12.545 1.00 42.19 79 SER A C 1
ATOM 611 O O . SER A 1 79 ? 1.346 -28.988 11.409 1.00 42.19 79 SER A O 1
ATOM 613 N N . ILE A 1 80 ? -0.095 -27.936 12.779 1.00 41.19 80 ILE A N 1
ATOM 614 C CA . ILE A 1 80 ? -0.725 -27.098 11.775 1.00 41.19 80 ILE A CA 1
ATOM 615 C C . ILE A 1 80 ? 0.383 -26.143 11.355 1.00 41.19 80 ILE A C 1
ATOM 617 O O . ILE A 1 80 ? 0.648 -25.130 11.999 1.00 41.19 80 ILE A O 1
ATOM 621 N N . THR A 1 81 ? 1.068 -26.506 10.275 1.00 42.06 81 THR A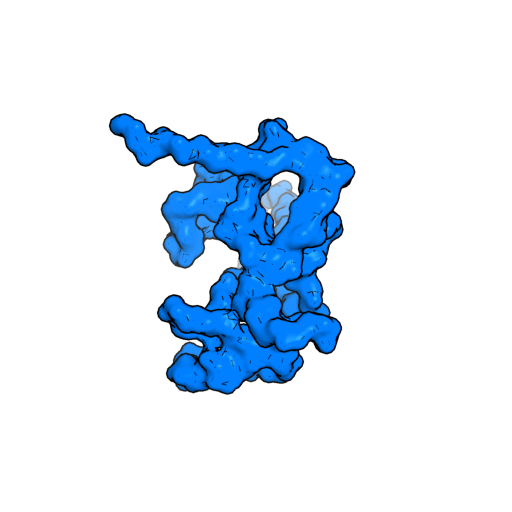 N 1
ATOM 622 C CA . THR A 1 81 ? 1.947 -25.602 9.560 1.00 42.06 81 THR A CA 1
ATOM 623 C C . THR A 1 81 ? 0.999 -24.581 8.953 1.00 42.06 81 THR A C 1
ATOM 625 O O . THR A 1 81 ? 0.509 -24.755 7.837 1.00 42.06 81 THR A O 1
ATOM 628 N N . ILE A 1 82 ? 0.635 -23.558 9.734 1.00 50.53 82 ILE A N 1
ATOM 629 C CA . ILE A 1 82 ? -0.018 -22.365 9.214 1.00 50.53 82 ILE A CA 1
ATOM 630 C C . ILE A 1 82 ? 0.952 -21.889 8.147 1.00 50.53 82 ILE A C 1
ATOM 632 O O . ILE A 1 82 ? 2.065 -21.488 8.477 1.00 50.53 82 ILE A O 1
ATOM 636 N N . GLY A 1 83 ? 0.590 -22.079 6.877 1.00 50.94 83 GLY A N 1
ATOM 637 C CA . GLY A 1 83 ? 1.452 -21.775 5.745 1.00 50.94 83 GLY A CA 1
ATOM 638 C C . GLY A 1 83 ? 1.783 -20.293 5.775 1.00 50.94 83 GLY A C 1
ATOM 639 O O . GLY A 1 83 ? 1.018 -19.487 5.250 1.00 50.94 83 GLY A O 1
ATOM 640 N N . GLY A 1 84 ? 2.876 -19.946 6.452 1.00 61.56 84 GLY A N 1
ATOM 641 C CA . GLY A 1 84 ? 3.318 -18.580 6.637 1.00 61.56 84 GLY A CA 1
ATOM 642 C C . GLY A 1 84 ? 3.642 -18.025 5.268 1.00 61.56 84 GLY A C 1
ATOM 643 O O . GLY A 1 84 ? 4.553 -18.515 4.608 1.00 61.56 84 GLY A O 1
ATOM 644 N N . GLY A 1 85 ? 2.860 -17.044 4.818 1.00 70.12 85 GLY A N 1
ATOM 645 C CA . GLY A 1 85 ? 3.188 -16.314 3.601 1.00 70.12 85 GLY A CA 1
ATOM 646 C C . GLY A 1 85 ? 4.591 -15.713 3.703 1.00 70.12 85 GLY A C 1
ATOM 647 O O . GLY A 1 85 ? 5.131 -15.549 4.795 1.00 70.12 85 GLY A O 1
ATOM 648 N N . HIS A 1 86 ? 5.180 -15.366 2.563 1.00 78.25 86 HIS A N 1
ATOM 649 C CA . HIS A 1 86 ? 6.512 -14.770 2.514 1.00 78.25 86 HIS A CA 1
ATOM 650 C C . HIS A 1 86 ? 6.382 -13.250 2.318 1.00 78.25 86 HIS A C 1
ATOM 652 O O . HIS A 1 86 ? 6.254 -12.801 1.176 1.00 78.25 86 HIS A O 1
ATOM 658 N N . PRO A 1 87 ? 6.309 -12.434 3.390 1.00 82.44 87 PRO A N 1
ATOM 659 C CA . PRO A 1 87 ? 6.197 -10.991 3.235 1.00 82.44 87 PRO A CA 1
ATOM 660 C C . PRO A 1 87 ? 7.463 -10.444 2.576 1.00 82.44 87 PRO A C 1
ATOM 662 O O . PRO A 1 87 ? 8.578 -10.770 2.974 1.00 82.44 87 PRO A O 1
ATOM 665 N N . LEU A 1 88 ? 7.282 -9.579 1.582 1.00 86.50 88 LEU A N 1
ATOM 666 C CA . LEU A 1 88 ? 8.381 -8.853 0.961 1.00 86.50 88 LEU A CA 1
ATOM 667 C C . LEU A 1 88 ? 8.450 -7.456 1.565 1.00 86.50 88 LEU A C 1
ATOM 669 O O . LEU A 1 88 ? 7.518 -6.660 1.435 1.00 86.50 88 LEU A O 1
ATOM 673 N N . VAL A 1 89 ? 9.558 -7.174 2.240 1.00 85.88 89 VAL A N 1
ATOM 674 C CA . VAL A 1 89 ? 9.835 -5.851 2.792 1.00 85.88 89 VAL A CA 1
ATOM 675 C C . VAL A 1 89 ? 10.325 -4.970 1.653 1.00 85.88 89 VAL A C 1
ATOM 677 O O . VAL A 1 89 ? 11.308 -5.293 0.993 1.00 85.88 89 VAL A O 1
ATOM 680 N N . LEU A 1 90 ? 9.612 -3.874 1.402 1.00 83.12 90 LEU A N 1
ATOM 681 C CA . LEU A 1 90 ? 9.870 -2.987 0.275 1.00 83.12 90 LEU A CA 1
ATOM 682 C C . LEU A 1 90 ? 10.010 -1.544 0.744 1.00 83.12 90 LEU A C 1
ATOM 684 O O . LEU A 1 90 ? 9.156 -1.024 1.463 1.00 83.12 90 LEU A O 1
ATOM 688 N N . THR A 1 91 ? 11.051 -0.885 0.253 1.00 81.50 91 THR A N 1
ATOM 689 C CA . THR A 1 91 ? 11.151 0.574 0.192 1.00 81.50 91 THR A CA 1
ATOM 690 C C . THR A 1 91 ? 10.905 1.026 -1.246 1.00 81.50 91 THR A C 1
ATOM 692 O O . THR A 1 91 ? 10.787 0.205 -2.159 1.00 81.50 91 THR A O 1
ATOM 695 N N . SER A 1 92 ? 10.815 2.334 -1.483 1.00 76.12 92 SER A N 1
ATOM 696 C CA . SER A 1 92 ? 10.951 2.836 -2.849 1.00 76.12 92 SER A CA 1
ATOM 697 C C . SER A 1 92 ? 12.369 2.542 -3.362 1.00 76.12 92 SER A C 1
ATOM 699 O O . SER A 1 92 ? 13.331 2.560 -2.590 1.00 76.12 92 SER A O 1
ATOM 701 N N . ALA A 1 93 ? 12.488 2.206 -4.649 1.00 77.88 93 ALA A N 1
ATOM 702 C CA . ALA A 1 93 ? 13.756 1.858 -5.288 1.00 77.88 93 ALA A CA 1
ATOM 703 C C . ALA A 1 93 ? 14.526 3.131 -5.666 1.00 77.88 93 ALA A C 1
ATOM 705 O O . ALA A 1 93 ? 14.565 3.525 -6.825 1.00 77.88 93 ALA A O 1
ATOM 706 N N . ASN A 1 94 ? 15.069 3.821 -4.667 1.00 78.94 94 ASN A N 1
ATOM 707 C CA . ASN A 1 94 ? 15.882 5.019 -4.841 1.00 78.94 94 ASN A CA 1
ATOM 708 C C . ASN A 1 94 ? 16.784 5.231 -3.620 1.00 78.94 94 ASN A C 1
ATOM 710 O O . ASN A 1 94 ? 16.522 4.701 -2.539 1.00 78.94 94 ASN A O 1
ATOM 714 N N . LEU A 1 95 ? 17.827 6.048 -3.778 1.00 79.69 95 LEU A N 1
ATOM 715 C CA . LEU A 1 95 ? 18.617 6.519 -2.642 1.00 79.69 95 LEU A CA 1
ATOM 716 C C . LEU A 1 95 ? 17.736 7.323 -1.679 1.00 79.69 95 LEU A C 1
ATOM 718 O O . LEU A 1 95 ? 16.841 8.060 -2.102 1.00 79.69 95 LEU A O 1
ATOM 722 N N . SER A 1 96 ? 17.991 7.191 -0.378 1.00 80.56 96 SER A N 1
ATOM 723 C CA . SER A 1 96 ? 17.234 7.917 0.646 1.00 80.56 96 SER A CA 1
ATOM 724 C C . SER A 1 96 ? 17.244 9.425 0.373 1.00 80.56 96 SER A C 1
ATOM 726 O O . SER A 1 96 ? 18.291 10.007 0.096 1.00 80.56 96 SER A O 1
ATOM 728 N N . GLY A 1 97 ? 16.068 10.052 0.436 1.00 79.44 97 GLY A N 1
ATOM 729 C CA . GLY A 1 97 ? 15.883 11.479 0.152 1.00 79.44 97 GLY A CA 1
ATOM 730 C C . GLY A 1 97 ? 15.715 11.836 -1.330 1.00 79.44 97 GLY A C 1
ATOM 731 O O . GLY A 1 97 ? 15.350 12.970 -1.624 1.00 79.44 97 GLY A O 1
ATOM 732 N N . GLN A 1 98 ? 15.921 10.894 -2.254 1.00 81.94 98 GLN A N 1
ATOM 733 C CA . GLN A 1 98 ? 15.666 11.110 -3.681 1.00 81.94 98 GLN A CA 1
ATOM 734 C C . GLN A 1 98 ? 14.186 10.890 -4.048 1.00 81.94 98 GLN A C 1
ATOM 736 O O . GLN A 1 98 ? 13.457 10.212 -3.310 1.00 81.94 98 GLN A O 1
ATOM 741 N N . PRO A 1 99 ? 13.720 11.435 -5.190 1.00 81.94 99 PRO A N 1
ATOM 742 C CA . PRO A 1 99 ? 12.392 11.141 -5.717 1.00 81.94 99 PRO A CA 1
ATOM 743 C C . PRO A 1 99 ? 12.170 9.635 -5.900 1.00 81.94 99 PRO A C 1
ATOM 745 O O . PRO A 1 99 ? 13.085 8.895 -6.254 1.00 81.94 99 PRO A O 1
ATOM 748 N N . SER A 1 100 ? 10.933 9.175 -5.692 1.00 85.75 100 SER A N 1
ATOM 749 C CA . SER A 1 100 ? 10.572 7.782 -5.977 1.00 85.75 100 SER A CA 1
ATOM 750 C C . SER A 1 100 ? 10.760 7.473 -7.457 1.00 85.75 100 SER A C 1
ATOM 752 O O . SER A 1 100 ? 10.207 8.191 -8.292 1.00 85.75 100 SER A O 1
ATOM 754 N N . ALA A 1 101 ? 11.496 6.404 -7.760 1.00 88.75 101 ALA A N 1
ATOM 755 C CA . ALA A 1 101 ? 11.749 5.983 -9.130 1.00 88.75 101 ALA A CA 1
ATOM 756 C C . ALA A 1 101 ? 10.473 5.469 -9.813 1.00 88.75 101 ALA A C 1
ATOM 758 O O . ALA A 1 101 ? 9.750 4.641 -9.252 1.00 88.75 101 ALA A O 1
ATOM 759 N N . ILE A 1 102 ? 10.217 5.943 -11.034 1.00 89.38 102 ILE A N 1
ATOM 760 C CA . ILE A 1 102 ? 9.101 5.481 -11.884 1.00 89.38 102 ILE A CA 1
ATOM 761 C C . ILE A 1 102 ? 9.567 4.681 -13.105 1.00 89.38 102 ILE A C 1
ATOM 763 O O . ILE A 1 102 ? 8.744 4.112 -13.810 1.00 89.38 102 ILE A O 1
ATOM 767 N N . GLN A 1 103 ? 10.871 4.615 -13.353 1.00 91.81 103 GLN A N 1
ATOM 768 C CA . GLN A 1 103 ? 11.517 3.800 -14.385 1.00 91.81 103 GLN A CA 1
ATOM 769 C C . GLN A 1 103 ? 12.880 3.343 -13.858 1.00 91.81 103 GLN A C 1
ATOM 771 O O . GLN A 1 103 ? 13.388 3.920 -12.892 1.00 91.81 103 GLN A O 1
ATOM 776 N N . ILE A 1 104 ? 13.462 2.296 -14.444 1.00 93.88 104 ILE A N 1
ATOM 777 C CA . ILE A 1 104 ? 14.636 1.648 -13.842 1.00 93.88 104 ILE A CA 1
ATOM 778 C C . ILE A 1 104 ? 15.888 2.528 -13.875 1.00 93.88 104 ILE A C 1
ATOM 780 O O . ILE A 1 104 ? 16.736 2.445 -12.988 1.00 93.88 104 ILE A O 1
ATOM 784 N N . GLU A 1 105 ? 15.986 3.390 -14.882 1.00 94.12 105 GLU A N 1
ATOM 785 C CA . GLU A 1 105 ? 17.115 4.280 -15.127 1.00 94.12 105 GLU A CA 1
ATOM 786 C C . GLU A 1 105 ? 17.247 5.340 -14.022 1.00 94.12 105 GLU A C 1
ATOM 788 O O . GLU A 1 105 ? 18.338 5.838 -13.775 1.00 94.12 105 GLU A O 1
ATOM 793 N N . GLU A 1 106 ? 16.165 5.644 -13.294 1.00 92.19 106 GLU A N 1
ATOM 794 C CA . GLU A 1 106 ? 16.165 6.642 -12.212 1.00 92.19 106 GLU A CA 1
ATOM 795 C C . GLU A 1 106 ? 16.890 6.182 -10.940 1.00 92.19 106 GLU A C 1
ATOM 797 O O . GLU A 1 106 ? 17.139 6.994 -10.053 1.00 92.19 106 GLU A O 1
ATOM 802 N N . PHE A 1 107 ? 17.250 4.899 -10.844 1.00 92.19 107 PHE A N 1
ATOM 803 C CA . PHE A 1 107 ? 18.096 4.372 -9.771 1.00 92.19 107 PHE A CA 1
ATOM 804 C C . PHE A 1 107 ? 19.364 3.696 -10.308 1.00 92.19 107 PHE A C 1
ATOM 806 O O . PHE A 1 107 ? 19.945 2.840 -9.640 1.00 92.19 107 PHE A O 1
ATOM 813 N N . SER A 1 108 ? 19.832 4.092 -11.498 1.00 93.56 108 SER A N 1
ATOM 814 C CA . SER A 1 108 ? 21.013 3.485 -12.128 1.00 93.56 108 SER A CA 1
ATOM 815 C C . SER A 1 108 ? 22.288 3.562 -11.291 1.00 93.56 108 SER A C 1
ATOM 817 O O . SER A 1 108 ? 23.161 2.707 -11.410 1.00 93.56 108 SER A O 1
ATOM 819 N N . GLU A 1 109 ? 22.381 4.550 -10.402 1.00 92.31 109 GLU A N 1
ATOM 820 C CA . GLU A 1 109 ? 23.516 4.757 -9.495 1.00 92.31 109 GLU A CA 1
ATOM 821 C C . GLU A 1 109 ? 23.769 3.574 -8.549 1.00 92.31 109 GLU A C 1
ATOM 823 O O . GLU A 1 109 ? 24.911 3.336 -8.162 1.00 92.31 109 GLU A O 1
ATOM 828 N N . ILE A 1 110 ? 22.724 2.817 -8.196 1.00 91.00 110 ILE A N 1
ATOM 829 C CA . ILE A 1 110 ? 22.825 1.658 -7.297 1.00 91.00 110 ILE A CA 1
ATOM 830 C C . ILE A 1 110 ? 22.785 0.318 -8.040 1.00 91.00 110 ILE A C 1
ATOM 832 O O . ILE A 1 110 ? 22.786 -0.730 -7.407 1.00 91.00 110 ILE A O 1
ATOM 836 N N . TRP A 1 111 ? 22.763 0.300 -9.377 1.00 94.38 111 TRP A N 1
ATOM 837 C CA . TRP A 1 111 ? 22.678 -0.960 -10.130 1.00 94.38 111 TRP A CA 1
ATOM 838 C C . TRP A 1 111 ? 23.843 -1.913 -9.850 1.00 94.38 111 TRP A C 1
ATOM 840 O O . TRP A 1 111 ? 23.651 -3.123 -9.860 1.00 94.38 111 TRP A O 1
ATOM 850 N N . SER A 1 112 ? 25.035 -1.389 -9.555 1.00 94.94 112 SER A N 1
ATOM 851 C CA . SER A 1 112 ? 26.210 -2.205 -9.227 1.00 94.94 112 SER A CA 1
ATOM 852 C C . SER A 1 112 ? 26.107 -2.936 -7.884 1.00 94.94 112 SER A C 1
ATOM 854 O O . SER A 1 112 ? 26.880 -3.863 -7.651 1.00 94.94 112 SER A O 1
ATOM 856 N N . SER A 1 113 ? 25.180 -2.540 -7.006 1.00 93.19 113 SER A N 1
ATOM 857 C CA . SER A 1 113 ? 24.957 -3.148 -5.690 1.00 93.19 113 SER A CA 1
ATOM 858 C C . SER A 1 113 ? 23.664 -3.964 -5.596 1.00 93.19 113 SER A C 1
ATOM 860 O O . SER A 1 113 ? 23.307 -4.404 -4.504 1.00 93.19 113 SER A O 1
ATOM 862 N N . ILE A 1 114 ? 22.955 -4.166 -6.712 1.00 92.31 114 ILE A N 1
ATOM 863 C CA . ILE A 1 114 ? 21.689 -4.904 -6.774 1.00 92.31 114 ILE A CA 1
ATOM 864 C C . ILE A 1 114 ? 21.904 -6.235 -7.503 1.00 92.31 114 ILE A C 1
ATOM 866 O O . ILE A 1 114 ? 22.374 -6.253 -8.637 1.00 92.31 114 ILE A O 1
ATOM 870 N N . ASP A 1 115 ? 21.483 -7.345 -6.890 1.00 94.81 115 ASP A N 1
ATOM 871 C CA . ASP A 1 115 ? 21.622 -8.688 -7.476 1.00 94.81 115 ASP A CA 1
ATOM 872 C C . ASP A 1 115 ? 20.745 -8.909 -8.722 1.00 94.81 115 ASP A C 1
ATOM 874 O O . ASP A 1 115 ? 21.093 -9.684 -9.613 1.00 94.81 115 ASP A O 1
ATOM 878 N N . LEU A 1 116 ? 19.577 -8.257 -8.785 1.00 93.25 116 LEU A N 1
ATOM 879 C CA . LEU A 1 116 ? 18.609 -8.416 -9.870 1.00 93.2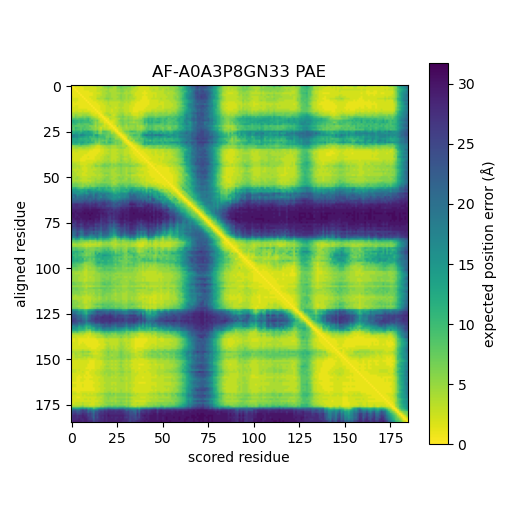5 116 LEU A CA 1
ATOM 880 C C . LEU A 1 116 ? 17.765 -7.154 -10.082 1.00 93.25 116 LEU A C 1
ATOM 882 O O . LEU A 1 116 ? 17.113 -6.664 -9.160 1.00 93.25 116 LEU A O 1
ATOM 886 N N . ILE A 1 117 ? 17.691 -6.693 -11.333 1.00 93.75 117 ILE A N 1
ATOM 887 C CA . ILE A 1 117 ? 16.790 -5.618 -11.771 1.00 93.75 117 ILE A CA 1
ATOM 888 C C . ILE A 1 117 ? 15.746 -6.212 -12.712 1.00 93.75 117 ILE A C 1
ATOM 890 O O . ILE A 1 117 ? 16.078 -6.820 -13.728 1.00 93.75 117 ILE A O 1
ATOM 894 N N . ILE A 1 118 ? 14.469 -6.013 -12.389 1.00 92.12 118 ILE A N 1
ATOM 895 C CA . ILE A 1 118 ? 13.345 -6.449 -13.221 1.00 92.12 118 ILE A CA 1
ATOM 896 C C . ILE A 1 118 ? 12.731 -5.216 -13.881 1.00 92.12 118 ILE A C 1
ATOM 898 O O . ILE A 1 118 ? 12.101 -4.397 -13.212 1.00 92.12 118 ILE A O 1
ATOM 902 N N . ASN A 1 119 ? 12.900 -5.089 -15.198 1.00 92.81 119 ASN A N 1
ATOM 903 C CA . ASN A 1 119 ? 12.297 -4.002 -15.962 1.00 92.81 119 ASN A CA 1
ATOM 904 C C . ASN A 1 119 ? 10.863 -4.358 -16.382 1.00 92.81 119 ASN A C 1
ATOM 906 O O . ASN A 1 119 ? 10.654 -5.111 -17.331 1.00 92.81 119 ASN A O 1
ATOM 910 N N . GLY A 1 120 ? 9.879 -3.810 -15.668 1.00 89.31 120 GLY A N 1
ATOM 911 C CA . GLY A 1 120 ? 8.454 -3.924 -16.003 1.00 89.31 120 GLY A CA 1
ATOM 912 C C . GLY A 1 120 ? 7.911 -2.785 -16.876 1.00 89.31 120 GLY A C 1
ATOM 913 O O . GLY A 1 120 ? 6.702 -2.721 -17.082 1.00 89.31 120 GLY A O 1
ATOM 914 N N . GLY A 1 121 ? 8.775 -1.886 -17.359 1.00 90.38 121 GLY A N 1
ATOM 915 C CA . GLY A 1 121 ? 8.393 -0.628 -17.999 1.00 90.38 121 GLY A CA 1
ATOM 916 C C . GLY A 1 121 ? 8.072 0.500 -17.001 1.00 90.38 121 GLY A C 1
ATOM 917 O O . GLY A 1 121 ? 8.114 0.287 -15.786 1.00 90.38 121 GLY A O 1
ATOM 918 N N . PRO A 1 122 ? 7.771 1.717 -17.496 1.00 88.31 122 PRO A N 1
ATOM 919 C CA . PRO A 1 122 ? 7.496 2.872 -16.644 1.00 88.31 122 PRO A CA 1
ATOM 920 C C . PRO A 1 122 ? 6.202 2.738 -15.831 1.00 88.31 122 PRO A C 1
ATOM 922 O O . PRO A 1 122 ? 5.166 2.314 -16.345 1.00 88.31 122 PRO A O 1
ATOM 925 N N . ILE A 1 123 ? 6.232 3.199 -14.581 1.00 85.31 123 ILE A N 1
ATOM 926 C CA . ILE A 1 123 ? 5.052 3.369 -13.730 1.00 85.31 123 ILE A CA 1
ATOM 927 C C . ILE A 1 123 ? 4.307 4.623 -14.201 1.00 85.31 123 ILE A C 1
ATOM 929 O O . ILE A 1 123 ? 4.691 5.750 -13.887 1.00 85.31 123 ILE A O 1
ATOM 933 N N . GLN A 1 124 ? 3.239 4.429 -14.970 1.00 73.94 124 GLN A N 1
ATOM 934 C CA . GLN A 1 124 ? 2.361 5.508 -15.421 1.00 73.94 124 GLN A CA 1
ATOM 935 C C . GLN A 1 124 ? 1.122 5.579 -14.521 1.00 73.94 124 GLN A C 1
ATOM 937 O O . GLN A 1 124 ? 0.445 4.574 -14.315 1.00 73.94 124 GLN A O 1
ATOM 942 N N . SER A 1 125 ? 0.804 6.763 -13.991 1.00 62.78 125 SER A N 1
ATOM 943 C CA . SER A 1 125 ? -0.568 7.089 -13.599 1.00 62.78 125 SER A CA 1
ATOM 944 C C . SER A 1 125 ? -1.395 7.337 -14.860 1.00 62.78 125 SER A C 1
ATOM 946 O O . SER A 1 125 ? -0.838 7.818 -15.847 1.00 62.78 125 SER A O 1
ATOM 948 N N . ASP A 1 126 ? -2.694 7.035 -14.833 1.00 57.59 126 ASP A N 1
ATOM 949 C CA . ASP A 1 126 ? -3.597 7.168 -15.984 1.00 57.59 126 ASP A CA 1
ATOM 950 C C . ASP A 1 126 ? -3.322 8.407 -16.854 1.00 57.59 126 ASP A C 1
ATOM 952 O O . ASP A 1 126 ? -3.207 9.536 -16.369 1.00 57.59 126 ASP A O 1
ATOM 956 N N . MET A 1 127 ? -3.287 8.189 -18.172 1.00 52.97 127 MET A N 1
ATOM 957 C CA . MET A 1 127 ? -3.001 9.184 -19.220 1.00 52.97 127 MET A CA 1
ATOM 958 C C . MET A 1 127 ? -3.936 10.412 -19.220 1.00 52.97 127 MET A C 1
ATOM 960 O O . MET A 1 127 ? -3.731 11.351 -19.989 1.00 52.97 127 MET A O 1
ATOM 964 N N . SER A 1 128 ? -4.970 10.433 -18.375 1.00 54.62 128 SER A N 1
ATOM 965 C CA . SER A 1 128 ? -5.859 11.580 -18.182 1.00 54.62 128 SER A CA 1
ATOM 966 C C . SER A 1 128 ? -5.270 12.676 -17.288 1.00 54.62 128 SER A C 1
ATOM 968 O O . SER A 1 128 ? -5.695 13.827 -17.393 1.00 54.62 128 SER A O 1
ATOM 970 N N . SER A 1 129 ? -4.299 12.370 -16.420 1.00 51.97 129 SER A N 1
ATOM 971 C CA . SER A 1 129 ? -3.631 13.382 -15.596 1.00 51.97 129 SER A CA 1
ATOM 972 C C . SER A 1 129 ? -2.361 13.870 -16.289 1.00 51.97 129 SER A C 1
ATOM 974 O O . SER A 1 129 ? -1.325 13.216 -16.247 1.00 51.97 129 SER A O 1
ATOM 976 N N . LYS A 1 130 ? -2.417 15.057 -16.903 1.00 48.84 130 LYS A N 1
ATOM 977 C CA . LYS A 1 130 ? -1.255 15.742 -17.506 1.00 48.84 130 LYS A CA 1
ATOM 978 C C . LYS A 1 130 ? -0.179 16.183 -16.490 1.00 48.84 130 LYS A C 1
ATOM 980 O O . LYS A 1 130 ? 0.748 16.890 -16.874 1.00 48.84 130 LYS A O 1
ATOM 985 N N . SER A 1 131 ? -0.296 15.815 -15.212 1.00 53.47 131 SER A N 1
ATOM 986 C CA . SER A 1 131 ? 0.690 16.118 -14.174 1.00 53.47 131 SER A CA 1
ATOM 987 C C . SER A 1 131 ? 1.552 14.890 -13.872 1.00 53.47 131 SER A C 1
ATOM 989 O O . SER A 1 131 ? 1.091 13.895 -13.317 1.00 53.47 131 SER A O 1
ATOM 991 N N . SER A 1 132 ? 2.842 14.987 -14.198 1.00 54.19 132 SER A N 1
ATOM 992 C CA . SER A 1 132 ? 3.893 14.011 -13.864 1.00 54.19 132 SER A CA 1
ATOM 993 C C . SER A 1 132 ? 3.995 13.681 -12.367 1.00 54.19 132 SER A C 1
ATOM 995 O O . SER A 1 132 ? 4.559 12.653 -11.995 1.00 54.19 132 SER A O 1
ATOM 997 N N . ASP A 1 133 ? 3.450 14.545 -11.510 1.00 60.09 133 ASP A N 1
ATOM 998 C CA . ASP A 1 133 ? 3.598 14.481 -10.055 1.00 60.09 133 ASP A CA 1
ATOM 999 C C . ASP A 1 133 ? 2.730 13.385 -9.414 1.00 60.09 133 ASP A C 1
ATOM 1001 O O . ASP A 1 133 ? 3.089 12.838 -8.371 1.00 60.09 133 ASP A O 1
ATOM 1005 N N . CYS A 1 134 ? 1.625 13.001 -10.066 1.00 64.25 134 CYS A N 1
ATOM 1006 C CA . CYS A 1 134 ? 0.713 11.954 -9.596 1.00 64.25 134 CYS A CA 1
ATOM 1007 C C . CYS A 1 134 ? 1.417 10.592 -9.466 1.00 64.25 134 CYS A C 1
ATOM 1009 O O . CYS A 1 134 ? 1.353 9.952 -8.412 1.00 64.25 134 CYS A O 1
ATOM 1011 N N . SER A 1 135 ? 2.160 10.178 -10.500 1.00 71.31 135 SER A N 1
ATOM 1012 C CA . SER A 1 135 ? 2.889 8.901 -10.520 1.00 71.31 135 SER A CA 1
ATOM 1013 C C . SER A 1 135 ? 3.916 8.780 -9.390 1.00 71.31 135 SER A C 1
ATOM 1015 O O . SER A 1 135 ? 4.197 7.675 -8.925 1.00 71.31 135 SER A O 1
ATOM 1017 N N . ARG A 1 136 ? 4.472 9.907 -8.921 1.00 83.88 136 ARG A N 1
ATOM 1018 C CA . ARG A 1 136 ? 5.506 9.942 -7.873 1.00 83.88 136 ARG A CA 1
ATOM 1019 C C . ARG A 1 136 ? 4.952 10.076 -6.456 1.00 83.88 136 ARG A C 1
ATOM 1021 O O . ARG A 1 136 ? 5.708 9.904 -5.504 1.00 83.88 136 ARG A O 1
ATOM 1028 N N . ALA A 1 137 ? 3.649 10.316 -6.289 1.00 84.88 137 ALA A N 1
ATOM 1029 C CA . ALA A 1 137 ? 3.024 10.472 -4.972 1.00 84.88 137 ALA A CA 1
ATOM 1030 C C . ALA A 1 137 ? 3.104 9.198 -4.100 1.00 84.88 137 ALA A C 1
ATOM 1032 O O . ALA A 1 137 ? 2.957 9.250 -2.876 1.00 84.88 137 ALA A O 1
ATOM 1033 N N . GLY A 1 138 ? 3.347 8.035 -4.715 1.00 88.12 138 GLY A N 1
ATOM 1034 C CA . GLY A 1 138 ? 3.389 6.749 -4.025 1.00 88.12 138 GLY A CA 1
ATOM 1035 C C . GLY A 1 138 ? 2.014 6.310 -3.508 1.00 88.12 138 GLY A C 1
ATOM 1036 O O . GLY A 1 138 ? 0.975 6.852 -3.889 1.00 88.12 138 GLY A O 1
ATOM 1037 N N . SER A 1 139 ? 1.987 5.288 -2.648 1.00 90.94 139 SER A N 1
ATOM 1038 C CA . SER A 1 139 ? 0.750 4.838 -1.996 1.00 90.94 139 SER A CA 1
ATOM 1039 C C . SER A 1 139 ? 0.269 5.808 -0.924 1.00 90.94 139 SER A C 1
ATOM 1041 O O . SER A 1 139 ? 1.066 6.359 -0.165 1.00 90.94 139 SER A O 1
ATOM 1043 N N . THR A 1 140 ? -1.041 5.947 -0.782 1.00 94.88 140 THR A N 1
ATOM 1044 C CA . THR A 1 140 ? -1.618 6.594 0.399 1.00 94.88 140 THR A CA 1
ATOM 1045 C C . THR A 1 140 ? -1.306 5.749 1.626 1.00 94.88 140 THR A C 1
ATOM 1047 O O . THR A 1 140 ? -1.477 4.532 1.583 1.00 94.88 140 THR A O 1
ATOM 1050 N N . ILE A 1 141 ? -0.819 6.369 2.701 1.00 96.19 141 ILE A N 1
ATOM 1051 C CA . ILE A 1 141 ? -0.543 5.673 3.964 1.00 96.19 141 ILE A CA 1
ATOM 1052 C C . ILE A 1 141 ? -1.563 6.144 4.990 1.00 96.19 141 ILE A C 1
ATOM 1054 O O . ILE A 1 141 ? -1.593 7.332 5.320 1.00 96.19 141 ILE A O 1
ATOM 1058 N N . ILE A 1 142 ? -2.365 5.211 5.493 1.00 96.88 142 ILE A N 1
ATOM 1059 C CA . ILE A 1 142 ? -3.345 5.462 6.550 1.00 96.88 142 ILE A CA 1
ATOM 1060 C C . ILE A 1 142 ? -2.974 4.693 7.812 1.00 96.88 142 ILE A C 1
ATOM 1062 O O . ILE A 1 142 ? -2.521 3.553 7.738 1.00 96.88 142 ILE A O 1
ATOM 1066 N N . ASP A 1 143 ? -3.180 5.312 8.965 1.00 96.56 143 ASP A N 1
ATOM 1067 C CA . ASP A 1 143 ? -3.071 4.665 10.265 1.00 96.56 143 ASP A CA 1
ATOM 1068 C C . ASP A 1 143 ? -4.457 4.245 10.751 1.00 96.56 143 ASP A C 1
ATOM 1070 O O . ASP A 1 143 ? -5.353 5.078 10.904 1.00 96.56 143 ASP A O 1
ATOM 1074 N N . LEU A 1 144 ? -4.624 2.942 10.974 1.00 96.19 144 LEU A N 1
ATOM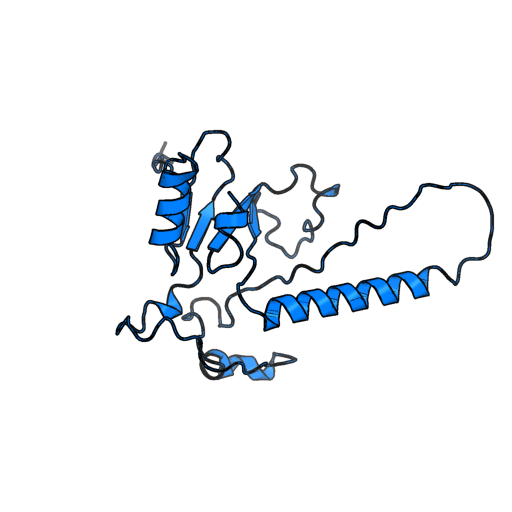 1075 C CA . LEU A 1 144 ? -5.865 2.332 11.445 1.00 96.19 144 LEU A CA 1
ATOM 1076 C C . LEU A 1 144 ? -5.735 1.794 12.876 1.00 96.19 144 LEU A C 1
ATOM 1078 O O . LEU A 1 144 ? -6.595 1.041 13.327 1.00 96.19 144 LEU A O 1
ATOM 1082 N N . CYS A 1 145 ? -4.692 2.173 13.621 1.00 93.94 145 CYS A N 1
ATOM 1083 C CA . CYS A 1 145 ? -4.473 1.665 14.979 1.00 93.94 145 CYS A CA 1
ATOM 1084 C C . CYS A 1 145 ? -5.560 2.073 15.983 1.00 93.94 145 CYS A C 1
ATOM 1086 O O . CYS A 1 145 ? -5.688 1.420 17.010 1.00 93.94 145 CYS A O 1
ATOM 1088 N N . ASN A 1 146 ? -6.329 3.129 15.699 1.00 91.44 146 ASN A N 1
ATOM 1089 C CA . ASN A 1 146 ? -7.434 3.606 16.539 1.00 91.44 146 ASN A CA 1
ATOM 1090 C C . ASN A 1 146 ? -8.806 3.432 15.856 1.00 91.44 146 ASN A C 1
ATOM 1092 O O . ASN A 1 146 ? -9.747 4.174 16.148 1.00 91.44 146 ASN A O 1
ATOM 1096 N N . CYS A 1 147 ? -8.931 2.483 14.919 1.00 86.25 147 CYS A N 1
ATOM 1097 C CA . CYS A 1 147 ? -10.190 2.276 14.196 1.00 86.25 147 CYS A CA 1
ATOM 1098 C C . CYS A 1 147 ? -11.329 1.757 15.096 1.00 86.25 147 CYS A C 1
ATOM 1100 O O . CYS A 1 147 ? -12.495 1.979 14.785 1.00 86.25 147 CYS A O 1
ATOM 1102 N N . ASP A 1 148 ? -11.008 1.161 16.248 1.00 88.69 148 ASP A N 1
ATOM 1103 C CA . ASP A 1 148 ? -11.946 0.814 17.327 1.00 88.69 148 ASP A CA 1
ATOM 1104 C C . ASP A 1 148 ? -12.678 2.040 17.901 1.00 88.69 148 ASP A C 1
ATOM 1106 O O . ASP A 1 148 ? -13.824 1.943 18.336 1.00 88.69 148 ASP A O 1
ATOM 1110 N N . LYS A 1 149 ? -12.047 3.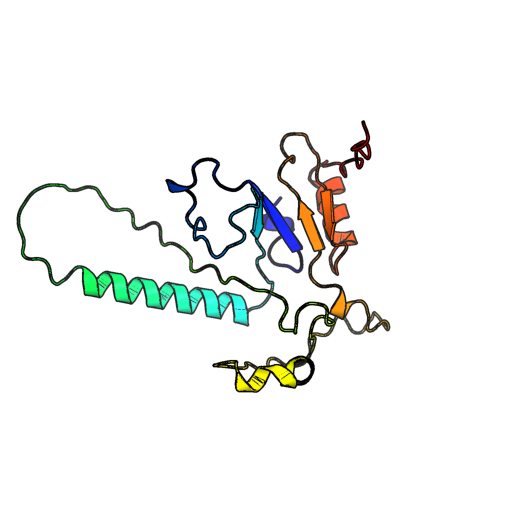216 17.836 1.00 91.69 149 LYS A N 1
ATOM 1111 C CA . LYS A 1 149 ? -12.620 4.509 18.236 1.00 91.69 149 LYS A CA 1
ATOM 1112 C C . LYS A 1 149 ? -13.305 5.230 17.077 1.00 91.69 149 LYS A C 1
ATOM 1114 O O . LYS A 1 149 ? -13.599 6.414 17.189 1.00 91.69 149 LYS A O 1
ATOM 1119 N N . SER A 1 150 ? -13.549 4.531 15.968 1.00 94.19 150 SER A N 1
ATOM 1120 C CA . SER A 1 150 ? -14.083 5.096 14.724 1.00 94.19 150 SER A CA 1
ATOM 1121 C C . SER A 1 150 ? -13.220 6.226 14.142 1.00 94.19 150 SER A C 1
ATOM 1123 O O . SER A 1 150 ? -13.743 7.167 13.554 1.00 94.19 150 SER A O 1
ATOM 1125 N N . VAL A 1 151 ? -11.892 6.153 14.306 1.00 95.50 151 VAL A N 1
ATOM 1126 C CA . VAL A 1 151 ? -10.952 7.187 13.845 1.00 95.50 151 VAL A CA 1
ATOM 1127 C C . VAL A 1 151 ? -9.800 6.581 13.033 1.00 95.50 151 VAL A C 1
ATOM 1129 O O . VAL A 1 151 ? -9.322 5.486 13.332 1.00 95.50 151 VAL A O 1
ATOM 1132 N N . TYR A 1 152 ? -9.322 7.308 12.021 1.00 96.81 152 TYR A N 1
ATOM 1133 C CA . TYR A 1 152 ? -8.109 6.993 11.254 1.00 96.81 152 TYR A CA 1
ATOM 1134 C C . TYR A 1 152 ? -7.224 8.233 11.097 1.00 96.81 152 TYR A C 1
ATOM 1136 O O . TYR A 1 152 ? -7.708 9.349 11.226 1.00 96.81 152 TYR A O 1
ATOM 1144 N N . SER A 1 153 ? -5.938 8.084 10.783 1.00 96.38 153 SER A N 1
ATOM 1145 C CA . SER A 1 153 ? -5.102 9.229 10.384 1.00 96.38 153 SER A CA 1
ATOM 1146 C C . SER A 1 153 ? -4.439 9.003 9.032 1.00 96.38 153 SER A C 1
ATOM 1148 O O . SER A 1 153 ? -4.280 7.870 8.577 1.00 96.38 153 SER A O 1
ATOM 1150 N N . VAL A 1 154 ? -4.064 10.090 8.360 1.00 96.06 154 VAL A N 1
ATOM 1151 C CA . VAL A 1 154 ? -3.363 10.041 7.073 1.00 96.06 154 VAL A CA 1
ATOM 1152 C C . VAL A 1 154 ? -1.910 10.410 7.314 1.00 96.06 154 VAL A C 1
ATOM 1154 O O . VAL A 1 154 ? -1.585 11.558 7.597 1.00 96.06 154 VAL A O 1
ATOM 1157 N N . VAL A 1 155 ? -1.030 9.420 7.193 1.00 94.62 155 VAL A N 1
ATOM 1158 C CA . VAL A 1 155 ? 0.420 9.588 7.378 1.00 94.62 155 VAL A CA 1
ATOM 1159 C C . VAL A 1 155 ? 1.077 10.080 6.093 1.00 94.62 155 VAL A C 1
ATOM 1161 O O . VAL A 1 155 ? 2.039 10.841 6.133 1.00 94.62 155 VAL A O 1
ATOM 1164 N N . ARG A 1 156 ? 0.545 9.671 4.936 1.00 93.00 156 ARG A N 1
ATOM 1165 C CA . ARG A 1 156 ? 0.967 10.190 3.634 1.00 93.00 156 ARG A CA 1
ATOM 1166 C C . ARG A 1 156 ? -0.227 10.345 2.708 1.00 93.00 156 ARG A C 1
ATOM 1168 O O . ARG A 1 156 ? -0.916 9.366 2.418 1.00 93.00 156 ARG A O 1
ATOM 1175 N N . ASN A 1 157 ? -0.393 11.557 2.188 1.00 93.38 157 ASN A N 1
ATOM 1176 C CA . ASN A 1 157 ? -1.292 11.844 1.080 1.00 93.38 157 ASN A CA 1
ATOM 1177 C C . ASN A 1 157 ? -0.663 11.320 -0.224 1.00 93.38 157 ASN A C 1
ATOM 1179 O O . ASN A 1 157 ? 0.262 11.929 -0.755 1.00 93.38 157 ASN A O 1
ATOM 1183 N N . GLY A 1 158 ? -1.099 10.138 -0.665 1.00 92.00 158 GLY A N 1
ATOM 1184 C CA . GLY A 1 158 ? -0.593 9.470 -1.864 1.00 92.00 158 GLY A CA 1
ATOM 1185 C C . GLY A 1 158 ? -1.633 9.388 -2.982 1.00 92.00 158 GLY A C 1
ATOM 1186 O O . GLY A 1 158 ? -2.722 9.955 -2.905 1.00 92.00 158 GLY A O 1
ATOM 1187 N N . SER A 1 159 ? -1.307 8.621 -4.021 1.00 91.06 159 SER A N 1
ATOM 1188 C CA . SER A 1 159 ? -2.103 8.502 -5.257 1.00 91.06 159 SER A CA 1
ATOM 1189 C C . SER A 1 159 ? -3.553 8.019 -5.075 1.00 91.06 159 SER A C 1
ATOM 1191 O O . SER A 1 159 ? -4.390 8.298 -5.926 1.00 91.06 159 SER A O 1
ATOM 1193 N N . ALA A 1 160 ? -3.887 7.338 -3.974 1.00 93.88 160 ALA A N 1
ATOM 1194 C CA . ALA A 1 160 ? -5.246 6.866 -3.676 1.00 93.88 160 ALA A CA 1
ATOM 1195 C C . ALA A 1 160 ? -5.938 7.655 -2.557 1.00 93.88 160 ALA A C 1
ATOM 1197 O O . ALA A 1 160 ? -6.856 7.143 -1.925 1.00 93.88 160 ALA A O 1
ATOM 1198 N N . PHE A 1 161 ? -5.496 8.873 -2.238 1.00 94.81 161 PHE A N 1
ATOM 1199 C CA . PHE A 1 161 ? -6.014 9.605 -1.079 1.00 94.81 161 PHE A CA 1
ATOM 1200 C C . PHE A 1 161 ? -7.531 9.811 -1.138 1.00 94.81 161 PHE A C 1
ATOM 1202 O O . PHE A 1 161 ? -8.237 9.326 -0.259 1.00 94.81 161 PHE A O 1
ATOM 1209 N N . ASN A 1 162 ? -8.041 10.425 -2.208 1.00 94.94 162 ASN A N 1
ATOM 1210 C CA . ASN A 1 162 ? -9.471 10.726 -2.334 1.00 94.94 162 ASN A CA 1
ATOM 1211 C C . ASN A 1 162 ? -10.347 9.465 -2.286 1.00 94.94 162 ASN A C 1
ATOM 1213 O O . ASN A 1 162 ? -11.361 9.442 -1.593 1.00 94.94 162 ASN A O 1
ATOM 1217 N N . SER A 1 163 ? -9.954 8.400 -2.996 1.00 95.69 163 SER A N 1
ATOM 1218 C CA . SER A 1 163 ? -10.702 7.137 -2.991 1.00 95.69 163 SER A CA 1
ATOM 1219 C C . SER A 1 163 ? -10.646 6.445 -1.629 1.00 95.69 163 SER A C 1
ATOM 1221 O O . SER A 1 163 ? -11.655 5.908 -1.180 1.00 95.69 163 SER A O 1
ATOM 1223 N N . THR A 1 164 ? -9.502 6.503 -0.945 1.00 97.06 164 THR A N 1
ATOM 1224 C CA . THR A 1 164 ? -9.335 5.954 0.407 1.00 97.06 164 THR A CA 1
ATOM 1225 C C . THR A 1 164 ? -10.245 6.670 1.400 1.00 97.06 164 THR A C 1
ATOM 1227 O O . THR A 1 164 ? -11.013 6.010 2.093 1.00 97.06 164 THR A O 1
ATOM 1230 N N . VAL A 1 165 ? -10.213 8.005 1.429 1.00 96.62 165 VAL A N 1
ATOM 1231 C CA . VAL A 1 165 ? -11.059 8.828 2.310 1.00 96.62 165 VAL A CA 1
ATOM 1232 C C . VAL A 1 165 ? -12.540 8.53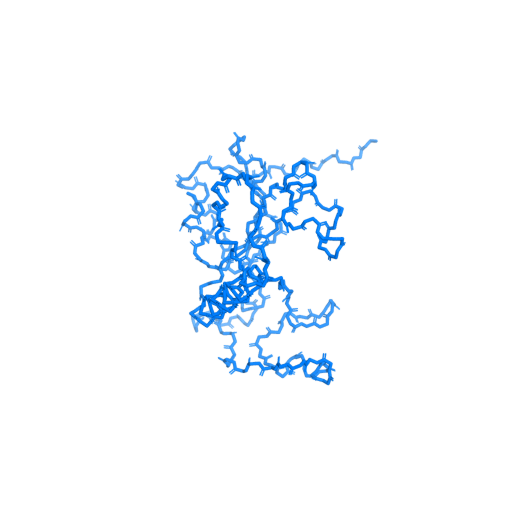5 2.063 1.00 96.62 165 VAL A C 1
ATOM 1234 O O . VAL A 1 165 ? -13.270 8.226 3.001 1.00 96.62 165 VAL A O 1
ATOM 1237 N N . ALA A 1 166 ? -12.969 8.508 0.796 1.00 97.00 166 ALA A N 1
ATOM 1238 C CA . ALA A 1 166 ? -14.356 8.211 0.437 1.00 97.00 166 ALA A CA 1
ATOM 1239 C C . ALA A 1 166 ? -14.829 6.831 0.932 1.00 97.00 166 ALA A C 1
ATOM 1241 O O . ALA A 1 166 ? -15.984 6.677 1.331 1.00 97.00 166 ALA A O 1
ATOM 1242 N N . ILE A 1 167 ? -13.953 5.821 0.922 1.00 97.44 167 ILE A N 1
ATOM 1243 C CA . ILE A 1 167 ? -14.262 4.488 1.453 1.00 97.44 167 ILE A CA 1
ATOM 1244 C C . ILE A 1 167 ? -14.368 4.527 2.981 1.00 97.44 167 ILE A C 1
ATOM 1246 O O . ILE A 1 167 ? -15.356 4.034 3.527 1.00 97.44 167 ILE A O 1
ATOM 1250 N N . LEU A 1 168 ? -13.366 5.087 3.667 1.00 97.06 168 LEU A N 1
ATOM 1251 C CA . LEU A 1 168 ? -13.288 5.088 5.133 1.00 97.06 168 LEU A CA 1
ATOM 1252 C C . LEU A 1 168 ? -14.446 5.870 5.764 1.00 97.06 168 LEU A C 1
ATOM 1254 O O . LEU A 1 168 ? -15.113 5.358 6.662 1.00 97.06 168 LEU A O 1
ATOM 1258 N N . GLU A 1 169 ? -14.720 7.066 5.254 1.00 96.81 169 GLU A N 1
ATOM 1259 C CA . GLU A 1 169 ? -15.763 7.946 5.784 1.00 96.81 169 GLU A CA 1
ATOM 1260 C C . GLU A 1 169 ? -17.148 7.503 5.300 1.00 96.81 169 GLU A C 1
ATOM 1262 O O . GLU A 1 169 ? -18.069 7.343 6.095 1.00 96.81 169 GLU A O 1
ATOM 1267 N N . GLY A 1 170 ? -17.294 7.217 4.003 1.00 96.62 170 GLY A N 1
ATOM 1268 C CA . GLY A 1 170 ? -18.598 6.935 3.401 1.00 96.62 170 GLY A CA 1
ATOM 1269 C C . GLY A 1 170 ? -19.153 5.539 3.690 1.00 96.62 170 GLY A C 1
ATOM 1270 O O . GLY A 1 170 ? -20.365 5.384 3.821 1.00 96.62 170 GLY A O 1
ATOM 1271 N N . ARG A 1 171 ? -18.301 4.506 3.768 1.00 96.31 171 ARG A N 1
ATOM 1272 C CA . ARG A 1 171 ? -18.757 3.113 3.969 1.00 96.31 171 ARG A CA 1
ATOM 1273 C C . ARG A 1 171 ? -18.544 2.599 5.381 1.00 96.31 171 ARG A C 1
ATOM 1275 O O . ARG A 1 171 ? -19.291 1.729 5.818 1.00 96.31 171 ARG A O 1
ATOM 1282 N N . TYR A 1 172 ? -17.511 3.091 6.061 1.00 95.88 172 TYR A N 1
ATOM 1283 C CA . TYR A 1 172 ? -17.104 2.585 7.372 1.00 95.88 172 TYR A CA 1
ATOM 1284 C C . TYR A 1 172 ? -17.299 3.595 8.503 1.00 95.88 172 TYR A C 1
ATOM 1286 O O . TYR A 1 172 ? -17.054 3.238 9.652 1.00 95.88 172 TYR A O 1
ATOM 1294 N N . ASN A 1 173 ? -17.789 4.804 8.199 1.00 95.38 173 ASN A N 1
ATOM 1295 C CA . ASN A 1 173 ? -18.106 5.846 9.176 1.00 95.38 173 ASN A CA 1
ATOM 1296 C C . ASN A 1 173 ? -16.934 6.152 10.130 1.00 95.38 173 ASN A C 1
ATOM 1298 O O . ASN A 1 173 ? -17.135 6.395 11.320 1.00 95.38 173 ASN A O 1
ATOM 1302 N N . LEU A 1 174 ? -15.705 6.080 9.611 1.00 96.25 174 LEU A N 1
ATOM 1303 C CA . LEU A 1 174 ? -14.510 6.500 10.333 1.00 96.25 174 LEU A CA 1
ATOM 1304 C C . LEU A 1 174 ? -14.291 7.992 10.120 1.00 96.25 174 LEU A C 1
ATOM 1306 O O . LEU A 1 174 ? -14.467 8.472 9.008 1.00 96.25 174 LEU A O 1
ATOM 1310 N N . SER A 1 175 ? -13.834 8.696 11.145 1.00 95.50 175 SER A N 1
ATOM 1311 C CA . SER A 1 175 ? -13.476 10.112 11.055 1.00 95.50 175 SER A CA 1
ATOM 1312 C C . SER A 1 175 ? -11.965 10.287 10.977 1.00 95.50 175 SER A C 1
ATOM 1314 O O . SER A 1 175 ? -11.210 9.547 11.616 1.00 95.50 175 SER A O 1
ATOM 1316 N N . LEU A 1 176 ? -11.503 11.280 10.217 1.00 94.38 176 LEU A N 1
ATOM 1317 C CA . LEU A 1 176 ? -10.100 11.676 10.261 1.00 94.38 176 LEU A CA 1
ATOM 1318 C C . LEU A 1 176 ? -9.770 12.173 11.676 1.00 94.38 176 LEU A C 1
ATOM 1320 O O . LEU A 1 176 ? -10.507 12.973 12.245 1.00 94.38 176 LEU A O 1
ATOM 1324 N N . ALA A 1 177 ? -8.678 11.677 12.251 1.00 90.62 177 ALA A N 1
ATOM 1325 C CA . ALA A 1 177 ? -8.199 12.108 13.549 1.00 90.62 177 ALA A CA 1
ATOM 1326 C C . ALA A 1 177 ? -7.901 13.602 13.476 1.00 90.62 177 ALA A C 1
ATOM 1328 O O . ALA A 1 177 ? -7.026 14.017 12.710 1.00 90.62 177 ALA A O 1
ATOM 1329 N N . ASP A 1 178 ? -8.583 14.395 14.298 1.00 72.12 178 ASP A N 1
ATOM 1330 C CA . ASP A 1 178 ? -8.126 15.745 14.576 1.00 72.12 178 ASP A CA 1
ATOM 1331 C C . ASP A 1 178 ? -6.702 15.614 15.110 1.00 72.12 178 ASP A C 1
ATOM 1333 O O . ASP A 1 178 ? -6.454 14.902 16.090 1.00 72.12 178 ASP A O 1
ATOM 1337 N N . ASN A 1 179 ? -5.738 16.235 14.429 1.00 54.06 179 ASN A N 1
ATOM 1338 C CA . ASN A 1 179 ? -4.397 16.348 14.970 1.00 54.06 179 ASN A CA 1
ATOM 1339 C C . ASN A 1 179 ? -4.551 17.026 16.334 1.00 54.06 179 ASN A C 1
ATOM 1341 O O . ASN A 1 179 ? -4.731 18.239 16.397 1.00 54.06 179 ASN A O 1
ATOM 1345 N N . PHE A 1 180 ? -4.473 16.270 17.432 1.00 45.38 180 PHE A N 1
ATOM 1346 C CA . PHE A 1 180 ? -4.199 16.833 18.747 1.00 45.38 180 PHE A CA 1
ATOM 1347 C C . PHE A 1 180 ? -2.750 17.332 18.719 1.00 45.38 180 PHE A C 1
ATOM 1349 O O . PHE A 1 180 ? -1.836 16.755 19.303 1.00 45.38 180 PHE A O 1
ATOM 1356 N N . SER A 1 181 ? -2.531 18.418 17.982 1.00 40.56 181 SER A N 1
ATOM 1357 C CA . SER A 1 181 ? -1.420 19.328 18.157 1.00 40.56 181 SER A CA 1
ATOM 1358 C C . SER A 1 181 ? -1.565 19.940 19.544 1.00 40.56 181 SER A C 1
ATOM 1360 O O . SER A 1 181 ? -2.213 20.966 19.710 1.00 40.56 181 SER A O 1
ATOM 1362 N N . ASN A 1 182 ? -1.023 19.243 20.539 1.00 35.00 182 ASN A N 1
ATOM 1363 C CA . ASN A 1 182 ? -0.522 19.798 21.791 1.00 35.00 182 ASN A CA 1
ATOM 1364 C C . ASN A 1 182 ? 0.461 18.796 22.412 1.00 35.00 182 ASN A C 1
ATOM 1366 O O . ASN A 1 182 ? 0.231 18.223 23.472 1.00 35.00 182 ASN A O 1
ATOM 1370 N N . ILE A 1 183 ? 1.591 18.598 21.731 1.00 36.88 183 ILE A N 1
ATOM 1371 C CA . ILE A 1 183 ? 2.855 18.355 22.427 1.00 36.88 183 ILE A CA 1
ATOM 1372 C C . ILE A 1 183 ? 3.510 19.728 22.520 1.00 36.88 183 ILE A C 1
ATOM 1374 O O . ILE A 1 183 ? 4.185 20.145 21.589 1.00 36.88 183 ILE A O 1
ATOM 1378 N N . ASN A 1 184 ? 3.168 20.458 23.579 1.00 35.34 184 ASN A N 1
ATOM 1379 C CA . ASN A 1 184 ? 3.922 21.565 24.163 1.00 35.34 184 ASN A CA 1
ATOM 1380 C C . ASN A 1 184 ? 3.285 21.863 25.527 1.00 35.34 184 ASN A C 1
ATOM 1382 O O . ASN A 1 184 ? 2.344 22.647 25.621 1.00 35.34 184 ASN A O 1
ATOM 1386 N N . ASN A 1 185 ? 3.775 21.165 26.550 1.00 32.91 185 ASN A N 1
ATOM 1387 C CA . ASN A 1 185 ? 3.957 21.655 27.915 1.00 32.91 185 ASN A CA 1
ATOM 1388 C C . ASN A 1 185 ? 5.106 20.858 28.531 1.00 32.91 185 ASN A C 1
ATOM 1390 O O . ASN A 1 185 ? 5.009 19.610 28.515 1.00 32.91 185 ASN A O 1
#

InterPro domains:
  IPR006070 Threonylcarbamoyl-AMP synthase-like domain [PF01300] (3-130)
  IPR006070 Threonylcarbamoyl-AMP synthase-like domain [PS51163] (1-160)
  IPR017945 DHBP synthase RibB-like alpha/beta domain superfamily [SSF55821] (4-129)
  IPR050156 Threonylcarbamoyl-AMP synthase, SUA5 [PTHR17490] (83-169)

Organism: NCBI:txid31246

Foldseek 3Di:
DVVLVPADLEKEKAFADPDLVPGPQCPPVQPNPDRIDIDYHHPDPVVVVVQVVVLVVVVVVVVVVPPPDDDDDDDPPVPPPPSDGDDDDDDQLADPPDFRDQFPVRHVVCPVVDPDDDGPDGQDDDPVDPDPVQSRQTGWYKYCHVCVVLEIETPGDHNCNVVVCCCSCVPVVRYYDDPPPPPDD

Mean predicted aligned error: 10.82 Å

Nearest PDB structures (foldseek):
  3dfu-assembly1_B  TM=4.745E-01  e=2.716E+00  Corynebacterium glutamicum